Protein AF-A0A453JC22-F1 (afdb_monomer)

Nearest PDB structures (foldseek):
  7qp0-assembly2_B  TM=8.271E-01  e=1.148E-19  Nakaseomyces glabratus
  7qp1-assembly1_A  TM=8.577E-01  e=3.243E-18  Nakaseomyces glabratus
  7qp0-assembly1_A  TM=8.427E-01  e=1.564E-18  Nakaseomyces glabratus
  4f6o-assembly1_A  TM=8.116E-01  e=1.227E-18  Saccharomyces cerevisiae S288C
  7qp1-assembly2_B  TM=8.174E-01  e=3.262E-17  Nakaseomyces glabratus

Mean predicted aligned error: 13.66 Å

pLDDT: mean 78.81, std 17.6, range [26.23, 98.12]

Foldseek 3Di:
DDDDDDADAFDWDQQPPPRDTDTHHVPDQWDQDPVPRGIGGDDDDDDDDDPPPPQQPLQFDPDLEAEEQEFEQLVVPVVFGDDCRVVVSVVVLCCCVVPVPDDPRRYQAAYCPDPDPLRHQAPSNVLVVLLVQLPPHDASREYEYEYAGEKDWDQADPQQFPVRIWIFAAGSCCVPPNTQTLLSSLVRHFASAAANYEYEYEYEYEPCQCSNVAQKKWKQDPVVRDIDIDGGGGPVRDPSGYNRYKYKYWYWHPPVDTMTMIGINDDPPPPPD

Solvent-accessible surface area (backbone atoms only — not comparable to full-atom values): 15501 Å² total; per-residue (Å²): 136,85,81,78,83,71,83,72,76,61,48,77,42,63,32,88,86,78,61,49,79,37,79,30,60,73,88,44,60,55,41,67,32,94,87,75,67,49,74,35,73,50,84,82,94,81,82,94,83,70,87,76,68,77,76,69,76,79,83,49,53,91,54,58,37,31,34,38,34,34,16,42,33,42,81,92,39,85,93,63,56,54,86,56,22,60,56,53,41,52,53,5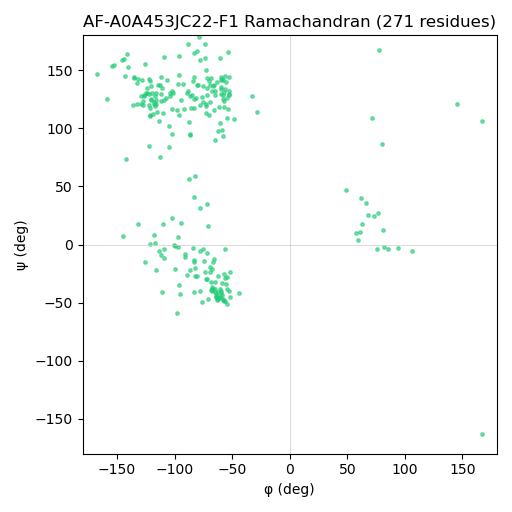0,50,49,47,37,40,76,73,68,67,30,52,74,53,18,49,47,66,24,26,70,85,48,86,50,78,64,30,27,36,30,57,68,41,47,55,51,48,38,42,57,65,51,58,86,65,47,67,70,22,42,37,36,41,36,41,24,37,55,36,46,75,43,78,48,86,83,63,62,46,95,88,43,50,41,26,25,44,48,33,78,43,21,92,82,72,44,59,49,44,16,68,60,44,19,61,44,57,40,36,71,28,37,51,57,22,37,38,43,34,39,34,46,21,54,73,39,76,53,38,52,49,42,40,27,37,36,38,47,40,81,92,73,77,46,80,45,80,45,82,59,62,33,91,78,67,66,84,65,56,48,57,58,25,46,46,36,39,41,19,52,41,75,84,91,51,90,34,50,35,40,23,26,60,67,76,75,78,74,78,72,130

Sequence (273 aa):
MNCGR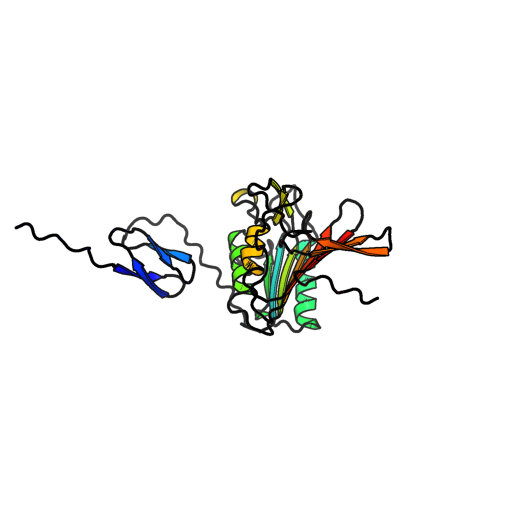GPAPATMVRCRQCSASVAAPAGARAVQCMQCCCVTRVGGAGRQLSVVRPIPNFGGGRGKKRAVLVGIKYTNTRACELRGPINDVKCMRYILTERFGFANDCVLILTDEERDPCRQPTKANIRMAMHWLVQGCSSGDSLVFQFSGAGAQVPDCDGDERDGMDEAICPVDSFQQGPILDDEINQAIVRPLVHGVKLHAIVDACHSATVLDLPYRCTFSKQYGCLRWMDERPLNGACKGTSGGQAVLISGSSNGKTQMTCSCLSPMPRLAP

Secondary structure (DSSP, 8-state):
---PPPPPPPEEEE-TTT--EEEEPTT-SEEE-TTT--EEE-S------S--PPP--------SEEEEEEE---TT-TTS--SSHHHHHHHHHHHHHHTT---GGGEEEEETT-SSTTTS--HHHHHHHHHHHHTT--TT-EEEEEEES-EEEEE-SSS-SSSSEEEEE--TTHHHH-PEEHHHHIIIIITT-BTT-EEEEEEESTTTTSTT--SEEEEEETTTTEEEEEE---TT------SB-EEEEEEEEESSSEEEEEEESS-------

Structure (mmCIF, N/CA/C/O backbone):
data_AF-A0A453JC22-F1
#
_entry.id   AF-A0A453JC22-F1
#
loop_
_atom_site.group_PDB
_atom_site.id
_atom_site.type_symbol
_atom_site.label_atom_id
_atom_site.label_alt_id
_atom_site.label_comp_id
_atom_site.label_asym_id
_atom_site.label_entity_id
_atom_site.label_seq_id
_atom_site.pdbx_PDB_ins_code
_atom_site.Cartn_x
_atom_site.Cartn_y
_atom_site.Cartn_z
_atom_site.occupancy
_atom_site.B_iso_or_equiv
_atom_site.auth_seq_id
_atom_site.auth_comp_id
_atom_site.auth_asym_id
_atom_site.auth_atom_id
_atom_site.pdbx_PDB_model_num
ATOM 1 N N . MET A 1 1 ? 20.711 -60.093 20.124 1.00 36.28 1 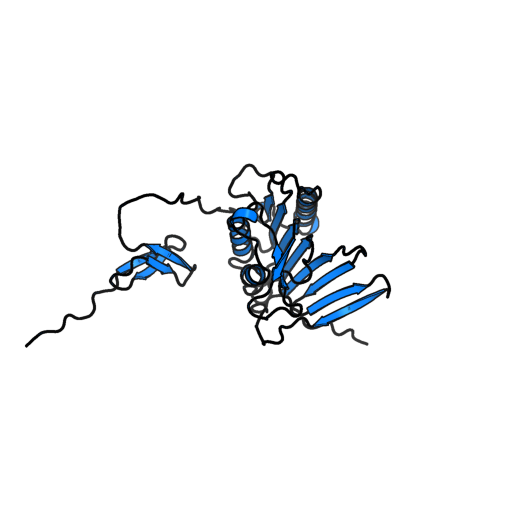MET A N 1
ATOM 2 C CA . MET A 1 1 ? 20.296 -59.465 18.851 1.00 36.28 1 MET A CA 1
ATOM 3 C C . MET A 1 1 ? 19.328 -58.341 19.181 1.00 36.28 1 MET A C 1
ATOM 5 O O . MET A 1 1 ? 18.177 -58.607 19.494 1.00 36.28 1 MET A O 1
ATOM 9 N N . ASN A 1 2 ? 19.827 -57.107 19.247 1.00 34.81 2 ASN A N 1
ATOM 10 C CA . ASN A 1 2 ? 19.023 -55.939 19.603 1.00 34.81 2 ASN A CA 1
ATOM 11 C C . ASN A 1 2 ? 18.384 -55.406 18.312 1.00 34.81 2 ASN A C 1
ATOM 13 O O . ASN A 1 2 ? 19.086 -54.865 17.461 1.00 34.81 2 ASN A O 1
ATOM 17 N N . CYS A 1 3 ? 17.083 -55.634 18.122 1.00 35.59 3 CYS A N 1
ATOM 18 C CA . CYS A 1 3 ? 16.355 -55.105 16.970 1.00 35.59 3 CYS A CA 1
ATOM 19 C C . CYS A 1 3 ? 16.171 -53.595 17.156 1.00 35.59 3 CYS A C 1
ATOM 21 O O . CYS A 1 3 ? 15.483 -53.154 18.079 1.00 35.59 3 CYS A O 1
ATOM 23 N N . GLY A 1 4 ? 16.821 -52.807 16.298 1.00 34.91 4 GLY A N 1
ATOM 24 C CA . GLY A 1 4 ? 16.690 -51.354 16.267 1.00 34.91 4 GLY A CA 1
ATOM 25 C C . GLY A 1 4 ? 15.237 -50.940 16.038 1.00 34.91 4 GLY A C 1
ATOM 26 O O . GLY A 1 4 ? 14.582 -51.415 15.111 1.00 34.91 4 GLY A O 1
ATOM 27 N N . ARG A 1 5 ? 14.725 -50.051 16.894 1.00 41.22 5 ARG A N 1
ATOM 28 C CA . ARG A 1 5 ? 13.441 -49.381 16.673 1.00 41.22 5 ARG A CA 1
ATOM 29 C C . ARG A 1 5 ? 13.589 -48.475 15.450 1.00 41.22 5 ARG A C 1
ATOM 31 O O . ARG A 1 5 ? 14.387 -47.543 15.479 1.00 41.22 5 ARG A O 1
ATOM 38 N N . GLY A 1 6 ? 12.841 -48.765 14.387 1.00 42.75 6 GLY A N 1
ATOM 39 C CA . GLY A 1 6 ? 12.712 -47.868 13.238 1.00 42.75 6 GLY A CA 1
ATOM 40 C C . GLY A 1 6 ? 12.121 -46.506 13.642 1.00 42.75 6 GLY A C 1
ATOM 41 O O . GLY A 1 6 ? 11.511 -46.396 14.712 1.00 42.75 6 GLY A O 1
ATOM 42 N N . PRO A 1 7 ? 12.308 -45.459 12.818 1.00 51.22 7 PRO A N 1
ATOM 43 C CA . PRO A 1 7 ? 11.809 -44.120 13.113 1.00 51.22 7 PRO A CA 1
ATOM 44 C C . PRO A 1 7 ? 10.282 -44.134 13.266 1.00 51.22 7 PRO A C 1
ATOM 46 O O . PRO A 1 7 ? 9.568 -44.746 12.472 1.00 51.22 7 PRO A O 1
ATOM 49 N N . ALA A 1 8 ? 9.786 -43.476 14.314 1.00 52.50 8 ALA A N 1
ATOM 50 C CA . ALA A 1 8 ? 8.358 -43.370 14.596 1.00 52.50 8 ALA A CA 1
ATOM 51 C C . ALA A 1 8 ? 7.609 -42.682 13.431 1.00 52.50 8 ALA A C 1
ATOM 53 O O . ALA A 1 8 ? 8.160 -41.763 12.818 1.00 52.50 8 ALA A O 1
ATOM 54 N N . PRO A 1 9 ? 6.364 -43.091 13.122 1.00 56.28 9 PRO A N 1
ATOM 55 C CA . PRO A 1 9 ? 5.604 -42.524 12.012 1.00 56.28 9 PRO A CA 1
ATOM 56 C C . PRO A 1 9 ? 5.321 -41.030 12.227 1.00 56.28 9 PRO A C 1
ATOM 58 O O . PRO A 1 9 ? 4.999 -40.597 13.334 1.00 56.28 9 PRO A O 1
ATOM 61 N N . ALA A 1 10 ? 5.433 -40.242 11.154 1.00 64.25 10 ALA A N 1
ATOM 62 C CA . ALA A 1 10 ? 5.084 -38.825 11.155 1.00 64.25 10 ALA A CA 1
ATOM 63 C C . ALA A 1 10 ? 3.566 -38.645 11.324 1.00 64.25 10 ALA A C 1
ATOM 65 O O . ALA A 1 10 ? 2.770 -39.285 10.634 1.00 64.25 10 ALA A O 1
ATOM 66 N N . THR A 1 11 ? 3.154 -37.756 12.226 1.00 77.94 11 THR A N 1
ATOM 67 C CA . THR A 1 11 ? 1.735 -37.473 12.474 1.00 77.94 11 THR A CA 1
ATOM 68 C C . THR A 1 11 ? 1.232 -36.472 11.441 1.00 77.94 11 THR A C 1
ATOM 70 O O . THR A 1 11 ? 1.781 -35.381 11.322 1.00 77.94 11 THR A O 1
ATOM 73 N N . MET A 1 12 ? 0.167 -36.791 10.707 1.00 80.12 12 MET A N 1
ATOM 74 C CA . MET A 1 12 ? -0.456 -35.829 9.790 1.00 80.12 12 MET A CA 1
ATOM 75 C C . MET A 1 12 ? -1.384 -34.882 10.560 1.00 80.12 12 MET A C 1
ATOM 77 O O . MET A 1 12 ? -2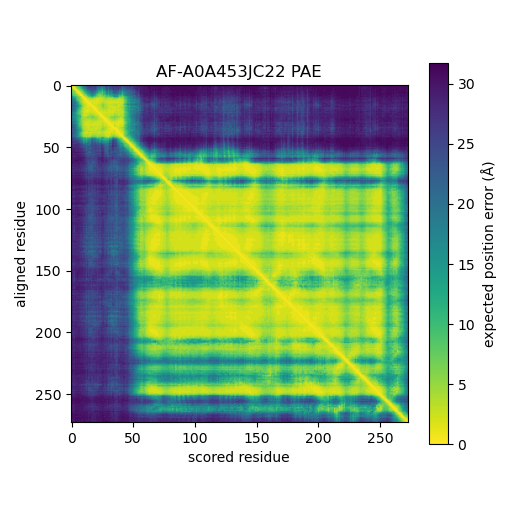.295 -35.327 11.257 1.00 80.12 12 MET A O 1
ATOM 81 N N . VAL A 1 13 ? -1.183 -33.572 10.412 1.00 82.75 13 VAL A N 1
ATOM 82 C CA . VAL A 1 13 ? -2.042 -32.527 10.992 1.00 82.75 13 VAL A CA 1
ATOM 83 C C . VAL A 1 13 ? -2.595 -31.617 9.901 1.00 82.75 13 VAL A C 1
ATOM 85 O O . VAL A 1 13 ? -1.909 -31.296 8.935 1.00 82.75 13 VAL A O 1
ATOM 88 N N . ARG A 1 14 ? -3.851 -31.179 10.032 1.00 84.19 14 ARG A N 1
ATOM 89 C CA . ARG A 1 14 ? -4.438 -30.211 9.094 1.00 84.19 14 ARG A CA 1
ATOM 90 C C . ARG A 1 14 ? -4.081 -28.790 9.498 1.00 84.19 14 ARG A C 1
ATOM 92 O O . ARG A 1 14 ? -4.308 -28.389 10.640 1.00 84.19 14 ARG A O 1
ATOM 99 N N . CYS A 1 15 ? -3.563 -28.022 8.546 1.00 75.19 15 CYS A N 1
ATOM 100 C CA . CYS A 1 15 ? -3.334 -26.598 8.720 1.00 75.19 15 CYS A CA 1
ATOM 101 C C . CYS A 1 15 ? -4.658 -25.889 9.024 1.00 75.19 15 CYS A C 1
ATOM 103 O O . CYS A 1 15 ? -5.628 -26.034 8.283 1.00 75.19 15 CYS A O 1
ATOM 105 N N . ARG A 1 16 ? -4.689 -25.073 10.079 1.00 76.62 16 ARG A N 1
ATOM 106 C CA . ARG A 1 16 ? -5.910 -24.353 10.480 1.00 76.62 16 ARG A CA 1
ATOM 107 C C . ARG A 1 16 ? -6.354 -23.279 9.486 1.00 76.62 16 ARG A C 1
ATOM 109 O O . ARG A 1 16 ? -7.520 -22.915 9.501 1.00 76.62 16 ARG A O 1
ATOM 116 N N . GLN A 1 17 ? -5.443 -22.795 8.641 1.00 72.88 17 GLN A N 1
ATOM 117 C CA . GLN A 1 17 ? -5.716 -21.692 7.721 1.00 72.88 17 GLN A CA 1
ATOM 118 C C . GLN A 1 17 ? -6.115 -22.154 6.317 1.00 72.88 17 GLN A C 1
ATOM 120 O O . GLN A 1 17 ? -7.036 -21.603 5.727 1.00 72.88 17 GLN A O 1
ATOM 125 N N . CYS A 1 18 ? -5.432 -23.159 5.765 1.00 76.62 18 CYS A N 1
ATOM 126 C CA . CYS A 1 18 ? -5.665 -23.622 4.391 1.00 76.62 18 CYS A CA 1
ATOM 127 C C . CYS A 1 18 ? -6.155 -25.073 4.303 1.00 76.62 18 CYS A C 1
ATOM 129 O O . CYS A 1 18 ? -6.332 -25.591 3.207 1.00 76.62 18 CYS A O 1
ATOM 131 N N . SER A 1 19 ? -6.351 -25.752 5.439 1.00 80.44 19 SER A N 1
ATOM 132 C CA . SER A 1 19 ? -6.736 -27.172 5.528 1.00 80.44 19 SER A CA 1
ATOM 133 C C . SER A 1 19 ? -5.767 -28.169 4.874 1.00 80.44 19 SER A C 1
ATOM 135 O O . SER A 1 19 ? -6.035 -29.372 4.899 1.00 80.44 19 SER A O 1
ATOM 137 N N . ALA A 1 20 ? -4.625 -27.707 4.349 1.00 77.44 20 ALA A N 1
ATOM 138 C CA . ALA A 1 20 ? -3.578 -28.561 3.802 1.00 77.44 20 ALA A CA 1
ATOM 139 C C . ALA A 1 20 ? -3.081 -29.553 4.859 1.00 77.44 20 ALA A C 1
ATOM 141 O O . ALA A 1 20 ? -2.955 -29.219 6.042 1.00 77.44 20 ALA A O 1
ATOM 142 N N . SER A 1 21 ? -2.805 -30.781 4.429 1.00 84.25 21 SER A N 1
ATOM 143 C CA . SER A 1 21 ? -2.323 -31.838 5.316 1.00 84.25 21 SER A CA 1
ATOM 144 C C . SER A 1 21 ? -0.802 -31.722 5.440 1.00 84.25 21 SER A C 1
ATOM 146 O O . SER A 1 21 ? -0.091 -31.823 4.446 1.00 84.25 21 SER A O 1
ATOM 148 N N . VAL A 1 22 ? -0.309 -31.461 6.650 1.00 84.69 22 VAL A N 1
ATOM 149 C CA . VAL A 1 22 ? 1.104 -31.199 6.956 1.00 84.69 22 VAL A CA 1
ATOM 150 C C . VAL A 1 22 ? 1.653 -32.355 7.784 1.00 84.69 22 VAL A C 1
ATOM 152 O O . VAL A 1 22 ? 1.061 -32.732 8.797 1.00 84.69 22 VAL A O 1
ATOM 155 N N . ALA A 1 23 ? 2.788 -32.912 7.366 1.00 84.19 23 ALA A N 1
ATOM 156 C CA . ALA A 1 23 ? 3.488 -33.935 8.131 1.00 84.19 23 ALA A CA 1
ATOM 157 C C . ALA A 1 23 ? 4.214 -33.294 9.322 1.00 84.19 23 ALA A C 1
ATOM 159 O O . ALA A 1 23 ? 5.039 -32.396 9.147 1.00 84.19 23 ALA A O 1
ATOM 160 N N . ALA A 1 24 ? 3.910 -33.755 10.532 1.00 81.50 24 ALA A N 1
ATOM 161 C CA . ALA A 1 24 ? 4.620 -33.372 11.737 1.00 81.50 24 ALA A CA 1
ATOM 162 C C . ALA A 1 24 ? 5.728 -34.376 12.070 1.00 81.50 24 ALA A C 1
ATOM 164 O O . ALA A 1 24 ? 5.431 -35.565 12.231 1.00 81.50 24 ALA A O 1
ATOM 165 N N . PRO A 1 25 ? 6.987 -33.918 12.221 1.00 77.75 25 PRO A N 1
ATOM 166 C CA . PRO A 1 25 ? 8.052 -34.747 12.765 1.00 77.75 25 PRO A CA 1
ATOM 167 C C . PRO A 1 25 ? 7.660 -35.290 14.142 1.00 77.75 25 PRO A C 1
ATOM 169 O O . PRO A 1 25 ? 6.997 -34.604 14.926 1.00 77.75 25 PRO A O 1
ATOM 172 N N . ALA A 1 26 ? 8.087 -36.512 14.456 1.00 74.69 26 ALA A N 1
ATOM 173 C CA . ALA A 1 26 ? 7.830 -37.113 15.758 1.00 74.69 26 ALA A CA 1
ATOM 174 C C . ALA A 1 26 ? 8.380 -36.212 16.884 1.00 74.69 26 ALA A C 1
ATOM 176 O O . ALA A 1 26 ? 9.555 -35.854 16.889 1.00 74.69 26 ALA A O 1
ATOM 177 N N . GLY A 1 27 ? 7.516 -35.815 17.823 1.00 69.81 27 GLY A N 1
ATOM 178 C CA . GLY A 1 27 ? 7.872 -34.932 18.943 1.00 69.81 27 GLY A CA 1
ATOM 179 C C . GLY A 1 27 ? 7.806 -33.426 18.653 1.00 69.81 27 GLY A C 1
ATOM 180 O O . GLY A 1 27 ? 7.976 -32.629 19.579 1.00 69.81 27 GLY A O 1
ATOM 181 N N . ALA A 1 28 ? 7.514 -33.005 17.417 1.00 72.00 28 ALA A N 1
ATOM 182 C CA . ALA A 1 28 ? 7.298 -31.594 17.109 1.00 72.00 28 ALA A CA 1
ATOM 183 C C . ALA A 1 28 ? 6.044 -31.077 17.832 1.00 72.00 28 ALA A C 1
ATOM 185 O O . ALA A 1 28 ? 4.974 -31.661 17.714 1.00 72.00 28 ALA A O 1
ATOM 186 N N . ARG A 1 29 ? 6.159 -29.960 18.565 1.00 79.94 29 ARG A N 1
ATOM 187 C CA . ARG A 1 29 ? 5.019 -29.305 19.247 1.00 79.94 29 ARG A CA 1
ATOM 188 C C . ARG A 1 29 ? 4.210 -28.404 18.316 1.00 79.94 29 ARG A C 1
ATOM 190 O O . ARG A 1 29 ? 3.055 -28.081 18.604 1.00 79.94 29 ARG A O 1
ATOM 197 N N . ALA A 1 30 ? 4.814 -27.984 17.211 1.00 82.00 30 ALA A N 1
ATOM 198 C CA . ALA A 1 30 ? 4.176 -27.204 16.172 1.00 82.00 30 ALA A CA 1
ATOM 199 C C . ALA A 1 30 ? 4.871 -27.421 14.825 1.00 82.00 30 ALA A C 1
ATOM 201 O O . ALA A 1 30 ? 6.059 -27.730 14.786 1.00 82.00 30 ALA A O 1
ATOM 202 N N . VAL A 1 31 ? 4.126 -27.239 13.737 1.00 84.00 31 VAL A N 1
ATOM 203 C CA . VAL A 1 31 ? 4.629 -27.324 12.364 1.00 84.00 31 VAL A CA 1
ATOM 204 C C . VAL A 1 31 ? 4.160 -26.155 11.524 1.00 84.00 31 VAL A C 1
ATOM 206 O O . VAL A 1 31 ? 3.007 -25.739 11.618 1.00 84.00 31 VAL A O 1
ATOM 209 N N . GLN A 1 32 ? 5.051 -25.629 10.692 1.00 81.81 32 GLN A N 1
ATOM 210 C CA . GLN A 1 32 ? 4.745 -24.558 9.754 1.00 81.81 32 GLN A CA 1
ATOM 211 C C . GLN A 1 32 ? 4.204 -25.147 8.451 1.00 81.81 32 GLN A C 1
ATOM 213 O O . GLN A 1 32 ? 4.804 -26.033 7.849 1.00 81.81 32 GLN A O 1
ATOM 218 N N . CYS A 1 33 ? 3.047 -24.662 8.011 1.00 79.12 33 CYS A N 1
ATOM 219 C CA . CYS A 1 33 ? 2.488 -25.046 6.725 1.00 79.12 33 CYS A CA 1
ATOM 220 C C . CYS A 1 33 ? 3.291 -24.399 5.591 1.00 79.12 33 CYS A C 1
ATOM 222 O O . CYS A 1 33 ? 3.311 -23.179 5.483 1.00 79.12 33 CYS A O 1
ATOM 224 N N . MET A 1 34 ? 3.865 -25.196 4.691 1.00 76.44 34 MET A N 1
ATOM 225 C CA . MET A 1 34 ? 4.613 -24.690 3.527 1.00 76.44 34 MET A CA 1
ATOM 226 C C . MET A 1 34 ? 3.745 -23.924 2.512 1.00 76.44 34 MET A C 1
ATOM 228 O O . MET A 1 34 ? 4.269 -23.269 1.623 1.00 76.44 34 MET A O 1
ATOM 232 N N . GLN A 1 35 ? 2.418 -24.003 2.637 1.00 70.62 35 GLN A N 1
ATOM 233 C CA . GLN A 1 35 ? 1.468 -23.446 1.671 1.00 70.62 35 GLN A CA 1
ATOM 234 C C . GLN A 1 35 ? 0.891 -22.086 2.091 1.00 70.62 35 GLN A C 1
ATOM 236 O O . GLN A 1 35 ? 0.402 -21.338 1.254 1.00 70.62 35 GLN A O 1
ATOM 241 N N . CYS A 1 36 ? 0.927 -21.760 3.385 1.00 68.88 36 CYS A N 1
ATOM 242 C CA . CYS A 1 36 ? 0.423 -20.484 3.917 1.00 68.88 36 CYS A CA 1
ATOM 243 C C . CYS A 1 36 ? 1.242 -19.941 5.098 1.00 68.88 36 CYS A C 1
ATOM 245 O O . CYS A 1 36 ? 0.808 -19.016 5.777 1.00 68.88 36 CYS A O 1
ATOM 247 N N . CYS A 1 37 ? 2.378 -20.570 5.405 1.00 71.94 37 CYS A N 1
ATOM 248 C CA . CYS A 1 37 ? 3.277 -20.257 6.518 1.00 71.94 37 CYS A CA 1
ATOM 249 C C . CYS A 1 37 ? 2.644 -20.295 7.924 1.00 71.94 37 CYS A C 1
ATOM 251 O O . CYS A 1 37 ? 3.289 -19.930 8.902 1.00 71.94 37 CYS A O 1
ATOM 253 N N . CYS A 1 38 ? 1.408 -20.788 8.069 1.00 69.62 38 CYS A N 1
ATOM 254 C CA . CYS A 1 38 ? 0.723 -20.880 9.357 1.00 69.62 38 CYS A CA 1
ATOM 255 C C . CYS A 1 38 ? 1.319 -21.985 10.246 1.00 69.62 38 CYS A C 1
ATOM 257 O O . CYS A 1 38 ? 1.421 -23.143 9.830 1.00 69.62 38 CYS A O 1
ATOM 259 N N . VAL A 1 39 ? 1.653 -21.640 11.493 1.00 80.00 39 VAL A N 1
ATOM 260 C CA . VAL A 1 39 ? 2.154 -22.575 12.510 1.00 80.00 39 VAL A CA 1
ATOM 261 C C . VAL A 1 39 ? 0.986 -23.291 13.197 1.00 80.00 39 VAL A C 1
ATOM 263 O O . VAL A 1 39 ? 0.154 -22.681 13.865 1.00 80.00 39 VAL A O 1
ATOM 266 N N . THR A 1 40 ? 0.928 -24.613 13.054 1.00 76.94 40 THR A N 1
ATOM 267 C CA . THR A 1 40 ? -0.122 -25.482 13.600 1.00 76.94 40 THR A CA 1
ATOM 268 C C . THR A 1 40 ? 0.439 -26.328 14.741 1.00 76.94 40 THR A C 1
ATOM 270 O O . THR A 1 40 ? 1.420 -27.039 14.551 1.00 76.94 40 THR A O 1
ATOM 273 N N . ARG A 1 41 ? -0.170 -26.271 15.934 1.00 81.56 41 ARG A N 1
ATOM 274 C CA . ARG A 1 41 ? 0.261 -27.066 17.101 1.00 81.56 41 ARG A CA 1
ATOM 275 C C . ARG A 1 41 ? -0.147 -28.535 16.967 1.00 81.56 41 ARG A C 1
ATOM 277 O O . ARG A 1 41 ? -1.287 -28.830 16.612 1.00 81.56 41 ARG A O 1
ATOM 284 N N . VAL A 1 42 ? 0.770 -29.434 17.305 1.00 77.19 42 VAL A N 1
ATOM 285 C CA . VAL A 1 42 ? 0.609 -30.891 17.217 1.00 77.19 42 VAL A CA 1
ATOM 286 C C . VAL A 1 42 ? 0.340 -31.416 18.634 1.00 77.19 42 VAL A C 1
ATOM 288 O O . VAL A 1 42 ? 1.267 -31.602 19.408 1.00 77.19 42 VAL A O 1
ATOM 291 N N . GLY A 1 43 ? -0.939 -31.585 18.992 1.00 60.94 43 GLY A N 1
ATOM 292 C CA . GLY A 1 43 ? -1.390 -32.290 20.207 1.00 60.94 43 GLY A CA 1
ATOM 293 C C . GLY A 1 43 ? -1.155 -31.592 21.561 1.00 60.94 43 GLY A C 1
ATOM 294 O O . GLY A 1 43 ? -0.046 -31.559 22.080 1.00 60.94 43 GLY A O 1
ATOM 295 N N . GLY A 1 44 ? -2.233 -31.109 22.190 1.00 45.38 44 GLY A N 1
ATOM 296 C CA . GLY A 1 44 ? -2.238 -30.672 23.592 1.00 45.38 44 GLY A CA 1
ATOM 297 C C . GLY A 1 44 ? -3.493 -29.879 23.958 1.00 45.38 44 GLY A C 1
ATOM 298 O O . GLY A 1 44 ? -3.635 -28.723 23.561 1.00 45.38 44 GLY A O 1
ATOM 299 N N . ALA A 1 45 ? -4.403 -30.496 24.716 1.00 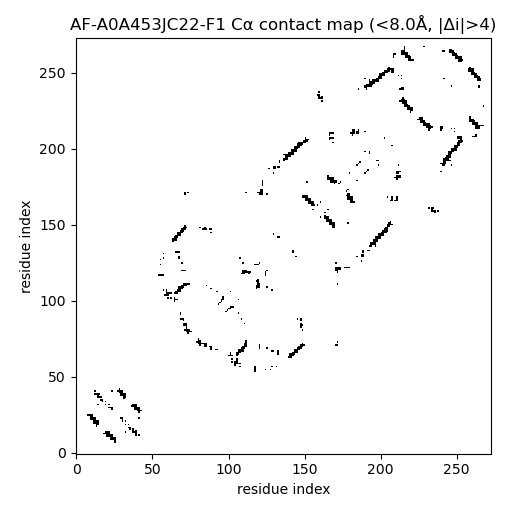49.66 45 ALA A N 1
ATOM 300 C CA . ALA A 1 45 ? -5.462 -29.793 25.431 1.00 49.66 45 ALA A CA 1
ATOM 301 C C . ALA A 1 45 ? -4.854 -29.160 26.695 1.00 49.66 45 ALA A C 1
ATOM 303 O O . ALA A 1 45 ? -4.317 -29.878 27.534 1.00 49.66 45 ALA A O 1
ATOM 304 N N . GLY A 1 46 ? -4.920 -27.831 26.834 1.00 37.69 46 GLY A N 1
ATOM 305 C CA . GLY A 1 46 ? -4.600 -27.154 28.096 1.00 37.69 46 GLY A CA 1
ATOM 306 C C . GLY A 1 46 ? -3.923 -25.785 27.973 1.00 37.69 46 GLY A C 1
ATOM 307 O O . GLY A 1 46 ? -2.807 -25.677 27.478 1.00 37.69 46 GLY A O 1
ATOM 308 N N . ARG A 1 47 ? -4.599 -24.780 28.547 1.00 35.00 47 ARG A N 1
ATOM 309 C CA . ARG A 1 47 ? -4.223 -23.373 28.804 1.00 35.00 47 ARG A CA 1
ATOM 310 C C . ARG A 1 47 ? -4.337 -22.398 27.628 1.00 35.00 47 ARG A C 1
ATOM 312 O O . ARG A 1 47 ? -3.394 -22.066 26.917 1.00 35.00 47 ARG A O 1
ATOM 319 N N . GLN A 1 48 ? -5.558 -21.883 27.523 1.00 48.38 48 GLN A N 1
ATOM 320 C CA . GLN A 1 48 ? -5.945 -20.661 26.836 1.00 48.38 48 GLN A CA 1
ATOM 321 C C . GLN A 1 48 ? -5.256 -19.447 27.474 1.00 48.38 48 GLN A C 1
ATOM 323 O O . GLN A 1 48 ? -5.718 -18.923 28.478 1.00 48.38 48 GLN A O 1
ATOM 328 N N . LEU A 1 49 ? -4.155 -19.010 26.868 1.00 43.00 49 LEU A N 1
ATOM 329 C CA . LEU A 1 49 ? -3.640 -17.643 26.948 1.00 43.00 49 LEU A CA 1
ATOM 330 C C . LEU A 1 49 ? -3.075 -17.274 25.573 1.00 43.00 49 LEU A C 1
ATOM 332 O O . LEU A 1 49 ? -1.874 -17.243 25.334 1.00 43.00 49 LEU A O 1
ATOM 336 N N . SER A 1 50 ? -3.986 -17.044 24.643 1.00 38.41 50 SER A N 1
ATOM 337 C CA . SER A 1 50 ? -3.842 -16.009 23.630 1.00 38.41 50 SER A CA 1
ATOM 338 C C . SER A 1 50 ? -5.249 -15.712 23.142 1.00 38.41 50 SER A C 1
ATOM 340 O O . SER A 1 50 ? -6.001 -16.615 22.774 1.00 38.41 50 SER A O 1
ATOM 342 N N . VAL A 1 51 ? -5.641 -14.444 23.209 1.00 37.44 51 VAL A N 1
ATOM 343 C CA . VAL A 1 51 ? -6.806 -13.955 22.481 1.00 37.44 51 VAL A CA 1
ATOM 344 C C . VAL A 1 51 ? -6.503 -14.253 21.016 1.00 37.44 51 VAL A C 1
ATOM 346 O O . VAL A 1 51 ? -5.710 -13.549 20.395 1.00 37.44 51 VAL A O 1
ATOM 349 N N . VAL A 1 52 ? -7.045 -15.351 20.479 1.00 39.25 52 VAL A N 1
ATOM 350 C CA . VAL A 1 52 ? -7.085 -15.575 19.035 1.00 39.25 52 VAL A CA 1
ATOM 351 C C . VAL A 1 52 ? -7.999 -14.475 18.528 1.00 39.25 52 VAL A C 1
ATOM 353 O O . VAL A 1 52 ? -9.220 -14.611 18.552 1.00 39.25 52 VAL A O 1
ATOM 356 N N . ARG A 1 53 ? -7.406 -13.326 18.189 1.00 44.97 53 ARG A N 1
ATOM 357 C CA . ARG A 1 53 ? -8.121 -12.268 17.490 1.00 44.97 53 ARG A CA 1
ATOM 358 C C . ARG A 1 53 ? -8.706 -12.931 16.239 1.00 44.97 53 ARG A C 1
ATOM 360 O O . ARG A 1 53 ? -7.954 -13.632 15.552 1.00 44.97 53 ARG A O 1
ATOM 367 N N . PRO A 1 54 ? -10.022 -12.820 15.991 1.00 42.94 54 PRO A N 1
ATOM 368 C CA . PRO A 1 54 ? -10.610 -13.379 14.785 1.00 42.94 54 PRO A CA 1
ATOM 369 C C . PRO A 1 54 ? -9.817 -12.840 13.599 1.00 42.94 54 PRO A C 1
ATOM 371 O O . PRO A 1 54 ? -9.566 -11.642 13.535 1.00 42.94 54 PRO A O 1
ATOM 374 N N . ILE A 1 55 ? -9.356 -13.735 12.726 1.00 49.44 55 ILE A N 1
ATOM 375 C CA . ILE A 1 55 ? -8.654 -13.366 11.496 1.00 49.44 55 ILE A CA 1
ATOM 376 C C . ILE A 1 55 ? -9.616 -12.460 10.720 1.00 49.44 55 ILE A C 1
ATOM 378 O O . ILE A 1 55 ? -10.708 -12.939 10.400 1.00 49.44 55 ILE A O 1
ATOM 382 N N . PRO A 1 56 ? -9.265 -11.187 10.443 1.00 53.88 56 PRO A N 1
ATOM 383 C CA . PRO A 1 56 ? -10.069 -10.326 9.591 1.00 53.88 56 PRO A CA 1
ATOM 384 C C . PRO A 1 56 ? -10.436 -11.050 8.294 1.00 53.88 56 PRO A C 1
ATOM 386 O O . PRO A 1 56 ? -9.590 -11.293 7.433 1.00 53.88 56 PRO A O 1
ATOM 389 N N . ASN A 1 57 ? -11.702 -11.440 8.160 1.00 62.06 57 ASN A N 1
ATOM 390 C CA . ASN A 1 57 ? -12.234 -11.887 6.887 1.00 62.06 57 ASN A CA 1
ATOM 391 C C . ASN A 1 57 ? -12.697 -10.634 6.154 1.00 62.06 57 ASN A C 1
ATOM 393 O O . ASN A 1 57 ? -13.810 -10.159 6.372 1.00 62.06 57 ASN A O 1
ATOM 397 N N . PHE A 1 58 ? -11.830 -10.082 5.308 1.00 62.44 58 PHE A N 1
ATOM 398 C CA . PHE A 1 58 ? -12.093 -8.871 4.529 1.00 62.44 58 PHE A CA 1
ATOM 399 C C . PHE A 1 58 ? -13.096 -9.088 3.386 1.00 62.44 58 PHE A C 1
ATOM 401 O O . PHE A 1 58 ? -12.925 -8.501 2.325 1.00 62.44 58 PHE A O 1
ATOM 408 N N . GLY A 1 59 ? -14.104 -9.949 3.591 1.00 56.59 59 GLY A N 1
ATOM 409 C CA . GLY A 1 59 ? -15.122 -10.350 2.621 1.00 56.59 59 GLY A CA 1
ATOM 410 C C . GLY A 1 59 ? -15.396 -9.267 1.581 1.00 56.59 59 GLY A C 1
ATOM 411 O O . GLY A 1 59 ? -15.854 -8.176 1.916 1.00 56.59 59 GLY A O 1
ATOM 412 N N . GLY A 1 60 ? -15.047 -9.582 0.336 1.00 56.31 60 GLY A N 1
ATOM 413 C CA . GLY A 1 60 ? -15.012 -8.646 -0.774 1.00 56.31 60 GLY A CA 1
ATOM 414 C C . GLY A 1 60 ? -14.870 -9.392 -2.096 1.00 56.31 60 GLY A C 1
ATOM 415 O O . GLY A 1 60 ? -14.279 -10.478 -2.143 1.00 56.31 60 GLY A O 1
ATOM 416 N N . GLY A 1 61 ? -15.470 -8.849 -3.152 1.00 57.78 61 GLY A N 1
ATOM 417 C CA . GLY A 1 61 ? -15.483 -9.442 -4.482 1.00 57.78 61 GLY A CA 1
ATOM 418 C C . GLY A 1 61 ? -14.073 -9.727 -4.992 1.00 57.78 61 GLY A C 1
ATOM 419 O O . GLY A 1 61 ? -13.141 -8.941 -4.825 1.00 57.78 61 GLY A O 1
ATOM 420 N N . ARG A 1 62 ? -13.895 -10.876 -5.646 1.00 67.00 62 ARG A N 1
ATOM 421 C CA . ARG A 1 62 ? -12.640 -11.231 -6.328 1.00 67.00 62 ARG A CA 1
ATOM 422 C C . ARG A 1 62 ? -12.654 -10.691 -7.758 1.00 67.00 62 ARG A C 1
ATOM 424 O O . ARG A 1 62 ? -12.554 -11.446 -8.721 1.00 67.00 62 ARG A O 1
ATOM 431 N N . GLY A 1 63 ? -12.849 -9.381 -7.891 1.00 75.44 63 GLY A N 1
ATOM 432 C CA . GLY A 1 63 ? -12.789 -8.694 -9.177 1.00 75.44 63 GLY A CA 1
ATOM 433 C C . GLY A 1 63 ? -11.352 -8.566 -9.684 1.00 75.44 63 GLY A C 1
ATOM 434 O O . GLY A 1 63 ? -10.402 -8.616 -8.903 1.00 75.44 63 GLY A O 1
ATOM 435 N N . LYS A 1 64 ? -11.184 -8.331 -10.992 1.00 89.62 64 LYS A N 1
ATOM 436 C CA . LYS A 1 64 ? -9.871 -8.011 -11.592 1.00 89.62 64 LYS A CA 1
ATOM 437 C C . LYS A 1 64 ? -9.312 -6.659 -11.128 1.00 89.62 64 LYS A C 1
ATOM 439 O O . LYS A 1 64 ? -8.141 -6.369 -11.329 1.00 89.62 64 LYS A O 1
ATOM 444 N N . LYS A 1 65 ? -10.143 -5.809 -10.523 1.00 95.06 65 LYS A N 1
ATOM 445 C CA . LYS A 1 65 ? -9.762 -4.503 -9.978 1.00 95.06 65 LYS A CA 1
ATOM 446 C C . LYS A 1 65 ? -9.947 -4.523 -8.469 1.00 95.06 65 LYS A C 1
ATOM 448 O O . LYS A 1 65 ? -11.082 -4.659 -8.024 1.00 95.06 65 LYS A O 1
ATOM 453 N N . ARG A 1 66 ? -8.860 -4.416 -7.700 1.00 95.56 66 ARG A N 1
ATOM 454 C CA . ARG A 1 66 ? -8.886 -4.453 -6.225 1.00 95.56 66 ARG A CA 1
ATOM 455 C C . ARG A 1 66 ? -8.079 -3.311 -5.635 1.00 95.56 66 ARG A C 1
ATOM 457 O O . ARG A 1 66 ? -7.027 -2.967 -6.171 1.00 95.56 66 ARG A O 1
ATOM 464 N N . ALA A 1 67 ? -8.557 -2.740 -4.538 1.00 97.44 67 ALA A N 1
ATOM 465 C CA . ALA A 1 67 ? -7.875 -1.642 -3.872 1.00 97.44 67 ALA A CA 1
ATOM 466 C C . ALA A 1 67 ? -7.827 -1.831 -2.356 1.00 97.44 67 ALA A C 1
ATOM 468 O O . ALA A 1 67 ? -8.793 -2.299 -1.758 1.00 97.44 67 ALA A O 1
ATOM 469 N N . VAL A 1 68 ? -6.717 -1.427 -1.747 1.00 97.88 68 VAL A N 1
ATOM 470 C CA . VAL A 1 68 ? -6.574 -1.245 -0.300 1.00 97.88 68 VAL A CA 1
ATOM 471 C C . VAL A 1 68 ? -6.269 0.223 -0.050 1.00 97.88 68 VAL A C 1
ATOM 473 O O . VAL A 1 68 ? -5.277 0.737 -0.563 1.00 97.88 68 VAL A O 1
ATOM 476 N N . LEU A 1 69 ? -7.125 0.889 0.718 1.00 98.12 69 LEU A N 1
ATOM 477 C CA . LEU A 1 69 ? -7.010 2.300 1.073 1.00 98.12 69 LEU A CA 1
ATOM 478 C C . LEU A 1 69 ? -6.817 2.414 2.584 1.00 98.12 69 LEU A C 1
ATOM 480 O O . LEU A 1 69 ? -7.658 1.950 3.356 1.00 98.12 69 LEU A O 1
ATOM 484 N N . VAL A 1 70 ? -5.714 3.019 3.004 1.00 98.06 70 VAL A N 1
ATOM 485 C CA . VAL A 1 70 ? -5.341 3.187 4.407 1.00 98.06 70 VAL A CA 1
ATOM 486 C C . VAL A 1 70 ? -5.203 4.674 4.700 1.00 98.06 70 VAL A C 1
ATOM 488 O O . VAL A 1 70 ? -4.449 5.376 4.029 1.00 98.06 70 VAL A O 1
ATOM 491 N N . GLY A 1 71 ? -5.931 5.156 5.704 1.00 96.44 71 GLY A N 1
ATOM 492 C CA . GLY A 1 71 ? -5.859 6.544 6.159 1.00 96.44 71 GLY A CA 1
ATOM 493 C C . GLY A 1 71 ? -5.818 6.590 7.674 1.00 96.44 71 GLY A C 1
ATOM 494 O O . GLY A 1 71 ? -6.743 6.100 8.319 1.00 96.44 71 GLY A O 1
ATOM 495 N N . ILE A 1 72 ? -4.753 7.154 8.240 1.00 94.62 72 ILE A N 1
ATOM 496 C CA . ILE A 1 72 ? -4.536 7.147 9.691 1.00 94.62 72 ILE A CA 1
ATOM 497 C C . ILE A 1 72 ? -4.403 8.574 10.202 1.00 94.62 72 ILE A C 1
ATOM 499 O O . ILE A 1 72 ? -3.507 9.313 9.798 1.00 94.62 72 ILE A O 1
ATOM 503 N N . LYS A 1 73 ? -5.301 8.957 11.107 1.00 91.50 73 LYS A N 1
ATOM 504 C CA . LYS A 1 73 ? -5.324 10.277 11.729 1.00 91.50 73 LYS A CA 1
ATOM 505 C C . LYS A 1 73 ? -4.471 10.350 13.002 1.00 91.50 73 LYS A C 1
ATOM 507 O O . LYS A 1 73 ? -3.998 11.429 13.340 1.00 91.50 73 LYS A O 1
ATOM 512 N N . TYR A 1 74 ? -4.262 9.222 13.683 1.00 87.19 74 TYR A N 1
ATOM 513 C CA . TYR A 1 74 ? -3.584 9.099 14.982 1.00 87.19 74 TYR A CA 1
ATOM 514 C C . TYR A 1 74 ? -4.306 9.855 16.109 1.00 87.19 74 TYR A C 1
ATOM 516 O O . TYR A 1 74 ? -3.666 10.446 16.978 1.00 87.19 74 TYR A O 1
ATOM 524 N N . THR A 1 75 ? -5.646 9.819 16.131 1.00 77.94 75 THR A N 1
ATOM 525 C CA . THR A 1 75 ? -6.479 10.567 17.106 1.00 77.94 75 THR A CA 1
ATOM 526 C C . THR A 1 75 ? -6.137 10.301 18.573 1.00 77.94 75 THR A C 1
ATOM 528 O O . THR A 1 75 ? -6.320 11.172 19.424 1.00 77.94 75 THR A O 1
ATOM 531 N N . ASN A 1 76 ? -5.607 9.118 18.882 1.00 69.44 76 ASN A N 1
ATOM 532 C CA . ASN A 1 76 ? -5.225 8.729 20.240 1.00 69.44 76 ASN A CA 1
ATOM 533 C C . ASN A 1 76 ? -3.822 9.214 20.655 1.00 69.44 76 ASN A C 1
ATOM 535 O O . ASN A 1 76 ? -3.436 9.042 21.811 1.00 69.44 76 ASN A O 1
ATOM 539 N N . THR A 1 77 ? -3.080 9.867 19.755 1.00 67.69 77 THR A N 1
ATOM 540 C CA . THR A 1 77 ? -1.713 10.354 19.981 1.00 67.69 77 THR A CA 1
ATOM 541 C C . THR A 1 77 ? -1.667 11.863 19.740 1.00 67.69 77 THR A C 1
ATOM 543 O O . THR A 1 77 ? -1.326 12.324 18.655 1.00 67.69 77 THR A O 1
ATOM 546 N N . ARG A 1 78 ? -2.004 12.660 20.769 1.00 57.97 78 ARG A N 1
ATOM 547 C CA . ARG A 1 78 ? -2.194 14.131 20.675 1.00 57.97 78 ARG A CA 1
ATOM 548 C C . ARG A 1 78 ? -1.042 14.917 20.025 1.00 57.97 78 ARG A C 1
ATOM 550 O O . ARG A 1 78 ? -1.277 16.014 19.539 1.00 57.97 78 ARG A O 1
ATOM 557 N N . ALA A 1 79 ? 0.184 14.394 20.033 1.00 62.28 79 ALA A N 1
ATOM 558 C CA . ALA A 1 79 ? 1.347 15.051 19.432 1.00 62.28 79 ALA A CA 1
ATOM 559 C C . ALA A 1 79 ? 1.481 14.829 17.910 1.00 62.28 79 ALA A C 1
ATOM 561 O O . ALA A 1 79 ? 2.277 15.511 17.271 1.00 62.28 79 ALA A O 1
ATOM 562 N N . CYS A 1 80 ? 0.731 13.885 17.332 1.00 67.12 80 CYS A N 1
ATOM 563 C CA . CYS A 1 80 ? 0.922 13.402 15.960 1.00 67.12 80 CYS A CA 1
ATOM 564 C C . CYS A 1 80 ? -0.385 13.360 15.148 1.00 67.12 80 CYS A C 1
ATOM 566 O O . CYS A 1 80 ? -0.454 12.666 14.137 1.00 67.12 80 CYS A O 1
ATOM 568 N N . GLU A 1 81 ? -1.432 14.066 15.591 1.00 80.81 81 GLU A N 1
ATOM 569 C CA . GLU A 1 81 ? -2.734 14.044 14.920 1.00 80.81 81 GLU A CA 1
ATOM 570 C C . GLU A 1 81 ? -2.673 14.750 13.554 1.00 80.81 81 GLU A C 1
ATOM 572 O O . GLU A 1 81 ? -2.347 15.936 13.454 1.00 80.81 81 GLU A O 1
ATOM 577 N N . LEU A 1 82 ? -3.040 14.029 12.497 1.00 82.44 82 LEU A N 1
ATOM 578 C CA . LEU A 1 82 ? -3.137 14.548 11.132 1.00 82.44 82 LEU A CA 1
ATOM 579 C C . LEU A 1 82 ? -4.583 14.959 10.813 1.00 82.44 82 LEU A C 1
ATOM 581 O O . LEU A 1 82 ? -5.522 14.574 11.500 1.00 82.44 82 LEU A O 1
ATOM 585 N N . ARG A 1 83 ? -4.809 15.770 9.772 1.00 83.25 83 ARG A N 1
ATOM 586 C CA . ARG A 1 83 ? -6.174 16.194 9.369 1.00 83.25 83 ARG A CA 1
ATOM 587 C C . ARG A 1 83 ? -6.604 15.712 7.978 1.00 83.25 83 ARG A C 1
ATOM 589 O O . ARG A 1 83 ? -7.800 15.637 7.725 1.00 83.25 83 ARG A O 1
ATOM 596 N N . GLY A 1 84 ? -5.652 15.384 7.104 1.00 87.31 84 GLY A N 1
ATOM 597 C CA . GLY A 1 84 ? -5.879 14.990 5.704 1.00 87.31 84 GLY A CA 1
ATOM 598 C C . GLY A 1 84 ? -6.247 13.518 5.442 1.00 87.31 84 GLY A C 1
ATOM 599 O O . GLY A 1 84 ? -7.183 13.293 4.674 1.00 87.31 84 GLY A O 1
ATOM 600 N N . PRO A 1 85 ? -5.635 12.515 6.109 1.00 92.88 85 PRO A N 1
ATOM 601 C CA . PRO A 1 85 ? -5.660 11.127 5.632 1.00 92.88 85 PRO A CA 1
ATOM 602 C C . PRO A 1 85 ? -7.030 10.506 5.355 1.00 92.88 85 PRO A C 1
ATOM 604 O O . PRO A 1 85 ? -7.220 9.781 4.379 1.00 92.88 85 PRO A O 1
ATOM 607 N N . ILE A 1 86 ? -8.020 10.814 6.193 1.00 93.75 86 ILE A N 1
ATOM 608 C CA . ILE A 1 86 ? -9.389 10.314 6.028 1.00 93.75 86 ILE A CA 1
ATOM 609 C C . ILE A 1 86 ? -10.055 10.899 4.776 1.00 93.75 86 ILE A C 1
ATOM 611 O O . ILE A 1 86 ? -10.806 10.211 4.081 1.00 93.75 86 ILE A O 1
ATOM 615 N N . ASN A 1 87 ? -9.800 12.175 4.486 1.00 94.12 87 ASN A N 1
ATOM 616 C CA . ASN A 1 87 ? -10.300 12.820 3.280 1.00 94.12 87 ASN A CA 1
ATOM 617 C C . ASN A 1 87 ? -9.636 12.229 2.029 1.00 94.12 87 ASN A C 1
ATOM 619 O O . ASN A 1 87 ? -10.330 11.962 1.050 1.00 94.12 87 ASN A O 1
ATOM 623 N N . ASP A 1 88 ? -8.335 11.942 2.088 1.00 94.12 88 ASP A N 1
ATOM 624 C CA . ASP A 1 88 ? -7.589 11.352 0.969 1.00 94.12 88 ASP A CA 1
ATOM 625 C C . ASP A 1 88 ? -8.156 9.980 0.586 1.00 94.12 88 ASP A C 1
ATOM 627 O O . ASP A 1 88 ? -8.437 9.726 -0.588 1.00 94.12 88 ASP A O 1
ATOM 631 N N . VAL A 1 89 ? -8.441 9.133 1.583 1.00 96.19 89 VAL A N 1
ATOM 632 C CA . VAL A 1 89 ? -9.110 7.834 1.391 1.00 96.19 89 VAL A CA 1
ATOM 633 C C . VAL A 1 89 ? -10.489 8.001 0.748 1.00 96.19 89 VAL A C 1
ATOM 635 O O . VAL A 1 89 ? -10.838 7.253 -0.168 1.00 96.19 89 VAL A O 1
ATOM 638 N N . LYS A 1 90 ? -11.288 8.982 1.193 1.00 95.50 90 LYS A N 1
ATOM 639 C CA . LYS A 1 90 ? -12.626 9.252 0.629 1.00 95.50 90 LYS A CA 1
ATOM 640 C C . LYS A 1 90 ? -12.539 9.685 -0.836 1.00 95.50 90 LYS A C 1
ATOM 642 O O . LYS A 1 90 ? -13.273 9.149 -1.669 1.00 95.50 90 LYS A O 1
ATOM 647 N N . CYS A 1 91 ? -11.621 10.594 -1.158 1.00 96.31 91 CYS A N 1
ATOM 648 C CA . CYS A 1 91 ? -11.363 11.047 -2.524 1.00 96.31 91 CYS A CA 1
ATOM 649 C C . CYS A 1 91 ? -10.889 9.896 -3.420 1.00 96.31 91 CYS A C 1
ATOM 651 O O . CYS A 1 91 ? -11.409 9.715 -4.522 1.00 96.31 91 CYS A O 1
ATOM 653 N N . MET A 1 92 ? -9.946 9.083 -2.933 1.00 96.94 92 MET A N 1
ATOM 654 C CA . MET A 1 92 ? -9.423 7.942 -3.682 1.00 96.94 92 MET A CA 1
ATOM 655 C C . MET A 1 92 ? -10.513 6.901 -3.935 1.00 96.94 92 MET A C 1
ATOM 657 O O . MET A 1 92 ? -10.689 6.464 -5.071 1.00 96.94 92 MET A O 1
ATOM 661 N N . ARG A 1 93 ? -11.312 6.560 -2.914 1.00 96.69 93 ARG A N 1
ATOM 662 C CA . ARG A 1 93 ? -12.462 5.659 -3.065 1.00 96.69 93 ARG A CA 1
ATOM 663 C C . ARG A 1 93 ? -13.403 6.151 -4.162 1.00 96.69 93 ARG A C 1
ATOM 665 O O . ARG A 1 93 ? -13.728 5.374 -5.052 1.00 96.69 93 ARG A O 1
ATOM 672 N N . TYR A 1 94 ? -13.800 7.423 -4.109 1.00 97.06 94 TYR A N 1
ATOM 673 C CA . TYR A 1 94 ? -14.706 8.023 -5.090 1.00 97.06 94 TYR A CA 1
ATOM 674 C C . TYR A 1 94 ? -14.151 7.921 -6.516 1.00 97.06 94 TYR A C 1
ATOM 676 O O . TYR A 1 94 ? -14.840 7.478 -7.429 1.00 97.06 94 TYR A O 1
ATOM 684 N N . ILE A 1 95 ? -12.882 8.273 -6.723 1.00 96.88 95 ILE A N 1
ATOM 685 C CA . ILE A 1 95 ? -12.261 8.203 -8.050 1.00 96.88 95 ILE A CA 1
ATOM 686 C C . ILE A 1 95 ? -12.188 6.749 -8.549 1.00 96.88 95 ILE A C 1
ATOM 688 O O . ILE A 1 95 ? -12.500 6.472 -9.711 1.00 96.88 95 ILE A O 1
ATOM 692 N N . LEU A 1 96 ? -11.815 5.804 -7.682 1.00 96.75 96 LEU A N 1
ATOM 693 C CA . LEU A 1 96 ? -11.719 4.392 -8.048 1.00 96.75 96 LEU A CA 1
ATOM 694 C C . LEU A 1 96 ? -13.073 3.801 -8.447 1.00 96.75 96 LEU A C 1
ATOM 696 O O . LEU A 1 96 ? -13.144 3.099 -9.460 1.00 96.75 96 LEU A O 1
ATOM 700 N N . THR A 1 97 ? -14.140 4.093 -7.701 1.00 95.38 97 THR A N 1
ATOM 701 C CA . THR A 1 97 ? -15.474 3.553 -7.995 1.00 95.38 97 THR A CA 1
ATOM 702 C C . THR A 1 97 ? -16.120 4.260 -9.182 1.00 95.38 97 THR A C 1
ATOM 704 O O . THR A 1 97 ? -16.525 3.596 -10.134 1.00 95.38 97 THR A O 1
ATOM 707 N N . GLU A 1 98 ? -16.138 5.595 -9.186 1.00 96.31 98 GLU A N 1
ATOM 708 C CA . GLU A 1 98 ? -16.917 6.382 -10.152 1.00 96.31 98 GLU A CA 1
ATOM 709 C C . GLU A 1 98 ? -16.221 6.572 -11.503 1.00 96.31 98 GLU A C 1
ATOM 711 O O . GLU A 1 98 ? -16.883 6.780 -12.520 1.00 96.31 98 GLU A O 1
ATOM 716 N N . ARG A 1 99 ? -14.881 6.551 -11.540 1.00 95.56 99 ARG A N 1
ATOM 717 C CA . ARG A 1 99 ? -14.116 6.790 -12.779 1.00 95.56 99 ARG A CA 1
ATOM 718 C C . ARG A 1 99 ? -13.412 5.547 -13.286 1.00 95.56 99 ARG A C 1
ATOM 720 O O . ARG A 1 99 ? -13.389 5.311 -14.490 1.00 95.56 99 ARG A O 1
ATOM 727 N N . PHE A 1 100 ? -12.836 4.755 -12.386 1.00 94.75 100 PHE A N 1
ATOM 728 C CA . PHE A 1 100 ? -12.030 3.597 -12.774 1.00 94.75 100 PHE A CA 1
ATOM 729 C C . PHE A 1 100 ? -12.772 2.262 -12.682 1.00 94.75 100 PHE A C 1
ATOM 731 O O . PHE A 1 100 ? -12.203 1.236 -13.067 1.00 94.75 100 PHE A O 1
ATOM 738 N N . GLY A 1 101 ? -14.036 2.255 -12.252 1.00 94.56 101 GLY A N 1
ATOM 739 C CA . GLY A 1 101 ? -14.896 1.071 -12.257 1.00 94.56 101 GLY A CA 1
ATOM 740 C C . GLY A 1 101 ? -14.425 -0.029 -11.306 1.00 94.56 101 GLY A C 1
ATOM 741 O O . GLY A 1 101 ? -14.508 -1.210 -11.645 1.00 94.56 101 GLY A O 1
ATOM 742 N N . PHE A 1 102 ? -13.870 0.341 -10.151 1.00 95.44 102 PHE A N 1
ATOM 743 C CA . PHE A 1 102 ? -13.648 -0.593 -9.051 1.00 95.44 102 PHE A CA 1
ATOM 744 C C . PHE A 1 102 ? -14.989 -0.852 -8.365 1.00 95.44 102 PHE A C 1
ATOM 746 O O . PHE A 1 102 ? -15.680 0.084 -7.965 1.00 95.44 102 PHE A O 1
ATOM 753 N N . ALA A 1 103 ? -15.369 -2.119 -8.222 1.00 93.44 103 ALA A N 1
ATOM 754 C CA . ALA A 1 103 ? -16.573 -2.464 -7.482 1.00 93.44 103 ALA A CA 1
ATOM 755 C C . ALA A 1 103 ? -16.372 -2.166 -5.986 1.00 93.44 103 ALA A C 1
ATOM 757 O O . ALA A 1 103 ? -15.280 -2.358 -5.454 1.00 93.44 103 ALA A O 1
ATOM 758 N N . ASN A 1 104 ? -17.418 -1.689 -5.303 1.00 91.06 104 ASN A N 1
ATOM 759 C CA . ASN A 1 104 ? -17.328 -1.280 -3.893 1.00 91.06 104 ASN A CA 1
ATOM 760 C C . ASN A 1 104 ? -16.877 -2.424 -2.968 1.00 91.06 104 ASN A C 1
ATOM 762 O O . ASN A 1 104 ? -16.180 -2.184 -1.988 1.00 91.06 104 ASN A O 1
ATOM 766 N N . ASP A 1 105 ? -17.249 -3.660 -3.290 1.00 90.75 105 ASP A N 1
ATOM 767 C CA . ASP A 1 105 ? -16.842 -4.868 -2.572 1.00 90.75 105 ASP A CA 1
ATOM 768 C C . ASP A 1 105 ? -15.381 -5.270 -2.842 1.00 90.75 105 ASP A C 1
ATOM 770 O O . ASP A 1 105 ? -14.822 -6.067 -2.098 1.00 90.75 105 ASP A O 1
ATOM 774 N N . CYS A 1 106 ? -14.744 -4.712 -3.871 1.00 92.88 106 CYS A N 1
ATOM 775 C CA . CYS A 1 106 ? -13.333 -4.920 -4.197 1.00 92.88 106 CYS A CA 1
ATOM 776 C C . CYS A 1 106 ? -12.426 -3.800 -3.649 1.00 92.88 106 CYS A C 1
ATOM 778 O O . CYS A 1 106 ? -11.232 -3.768 -3.961 1.00 92.88 106 CYS A O 1
ATOM 780 N N . VAL A 1 107 ? -12.971 -2.870 -2.855 1.00 95.31 107 VAL A N 1
ATOM 781 C CA . VAL A 1 107 ? -12.227 -1.778 -2.213 1.00 95.31 107 VAL A CA 1
ATOM 782 C C . VAL A 1 107 ? -12.239 -1.981 -0.699 1.00 95.31 107 VAL A C 1
ATOM 784 O O . VAL A 1 107 ? -13.248 -1.770 -0.022 1.00 95.31 107 VAL A O 1
ATOM 787 N N . LEU A 1 108 ? -11.096 -2.385 -0.153 1.00 95.62 108 LEU A N 1
ATOM 788 C CA . LEU A 1 108 ? -10.881 -2.518 1.279 1.00 95.62 108 LEU A CA 1
ATOM 789 C C . LEU A 1 108 ? -10.376 -1.192 1.849 1.00 95.62 108 LEU A C 1
ATOM 791 O O . LEU A 1 108 ? -9.433 -0.604 1.332 1.00 95.62 108 LEU A O 1
ATOM 795 N N . ILE A 1 109 ? -11.008 -0.729 2.923 1.00 96.50 109 ILE A N 1
ATOM 796 C CA . ILE A 1 109 ? -10.690 0.544 3.572 1.00 96.50 109 ILE A CA 1
ATOM 797 C C . ILE A 1 109 ? -10.333 0.268 5.025 1.00 96.50 109 ILE A C 1
ATOM 799 O O . ILE A 1 109 ? -11.100 -0.418 5.708 1.00 96.50 109 ILE A O 1
ATOM 803 N N . LEU A 1 110 ? -9.194 0.802 5.467 1.00 97.06 110 LEU A N 1
ATOM 804 C CA . LEU A 1 110 ? -8.736 0.780 6.851 1.00 97.06 110 LEU A CA 1
ATOM 805 C C . LEU A 1 110 ? -8.534 2.217 7.345 1.00 97.06 110 LEU A C 1
ATOM 807 O O . LEU A 1 110 ? -7.683 2.936 6.817 1.00 97.06 110 LEU A O 1
ATOM 811 N N . THR A 1 111 ? -9.290 2.637 8.358 1.00 95.81 111 THR A N 1
ATOM 812 C CA . THR A 1 111 ? -9.118 3.954 8.989 1.00 95.81 111 THR A CA 1
ATOM 813 C C . THR A 1 111 ? -9.297 3.884 10.496 1.00 95.81 111 THR A C 1
ATOM 815 O O . THR A 1 111 ? -9.997 3.015 11.013 1.00 95.81 111 THR A O 1
ATOM 818 N N . ASP A 1 112 ? -8.653 4.791 11.227 1.00 92.56 112 ASP A N 1
ATOM 819 C CA . ASP A 1 112 ? -8.752 4.847 12.689 1.00 92.56 112 ASP A CA 1
ATOM 820 C C . ASP A 1 112 ? -10.087 5.431 13.196 1.00 92.56 112 ASP A C 1
ATOM 822 O O . ASP A 1 112 ? -10.357 5.390 14.396 1.00 92.56 112 ASP A O 1
ATOM 826 N N . GLU A 1 113 ? -10.963 5.887 12.289 1.00 89.88 113 GLU A N 1
ATOM 827 C CA . GLU A 1 113 ? -12.370 6.230 12.567 1.00 89.88 113 GLU A CA 1
ATOM 828 C C . GLU A 1 113 ? -13.310 5.007 12.552 1.00 89.88 113 GLU A C 1
ATOM 830 O O . GLU A 1 113 ? -14.447 5.098 13.028 1.00 89.88 113 GLU A O 1
ATOM 835 N N . GLU A 1 114 ? -12.869 3.863 12.014 1.00 88.81 114 GLU A N 1
ATOM 836 C CA . GLU A 1 114 ? -13.713 2.671 11.901 1.00 88.81 114 GLU A CA 1
ATOM 837 C C . GLU A 1 114 ? -14.012 2.036 13.261 1.00 88.81 114 GLU A C 1
ATOM 839 O O . GLU A 1 114 ? -13.139 1.844 14.105 1.00 88.81 114 GLU A O 1
ATOM 844 N N . ARG A 1 115 ? -15.268 1.635 13.474 1.00 88.00 115 ARG A N 1
ATOM 845 C CA . ARG A 1 115 ? -15.665 0.960 14.725 1.00 88.00 115 ARG A CA 1
ATOM 846 C C . ARG A 1 115 ? -15.303 -0.520 14.735 1.00 88.00 115 ARG A C 1
ATOM 848 O O . ARG A 1 115 ? -15.139 -1.093 15.808 1.00 88.00 115 ARG A O 1
ATOM 855 N N . ASP A 1 116 ? -15.216 -1.139 13.559 1.00 88.19 116 ASP A N 1
ATOM 856 C CA . ASP A 1 116 ? -14.850 -2.546 13.422 1.00 88.19 116 ASP A CA 1
ATOM 857 C C . ASP A 1 116 ? -13.348 -2.734 13.714 1.00 88.19 116 ASP A C 1
ATOM 859 O O . ASP A 1 116 ? -12.511 -2.206 12.973 1.00 88.19 116 ASP A O 1
ATOM 863 N N . PRO A 1 117 ? -12.967 -3.525 14.738 1.00 88.88 117 PRO A N 1
ATOM 864 C CA . PRO A 1 117 ? -11.565 -3.822 15.031 1.00 88.88 117 PRO A CA 1
ATOM 865 C C . PRO A 1 117 ? -10.803 -4.460 13.861 1.00 88.88 117 PRO A C 1
ATOM 867 O O . PRO A 1 117 ? -9.580 -4.335 13.787 1.00 88.88 117 PRO A O 1
ATOM 870 N N . CYS 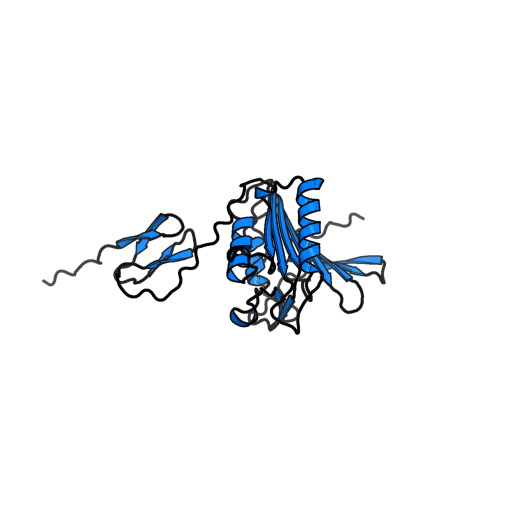A 1 118 ? -11.497 -5.136 12.942 1.00 87.69 118 CYS A N 1
ATOM 871 C CA . CYS A 1 118 ? -10.891 -5.710 11.742 1.00 87.69 118 CYS A CA 1
ATOM 872 C C . CYS A 1 118 ? -10.531 -4.640 10.703 1.00 87.69 118 CYS A C 1
ATOM 874 O O . CYS A 1 118 ? -9.645 -4.872 9.886 1.00 87.69 118 CYS A O 1
ATOM 876 N N . ARG A 1 119 ? -11.186 -3.472 10.738 1.00 90.62 119 ARG A N 1
ATOM 877 C CA . ARG A 1 119 ? -10.933 -2.347 9.821 1.00 90.62 119 ARG A CA 1
ATOM 878 C C . ARG A 1 119 ? -10.069 -1.237 10.411 1.00 90.62 119 ARG A C 1
ATOM 880 O O . ARG A 1 119 ? -9.717 -0.293 9.715 1.00 90.62 119 ARG A O 1
ATOM 887 N N . GLN A 1 120 ? -9.657 -1.386 11.663 1.00 94.38 120 GLN A N 1
ATOM 888 C CA . GLN A 1 120 ? -8.658 -0.520 12.277 1.00 94.38 120 GLN A CA 1
ATOM 889 C C . GLN A 1 120 ? -7.279 -0.710 11.606 1.00 94.38 120 GLN A C 1
ATOM 891 O O . GLN A 1 120 ? -6.877 -1.854 11.375 1.00 94.38 120 GLN A O 1
ATOM 896 N N . PRO A 1 121 ? -6.513 0.355 11.309 1.00 95.75 121 PRO A N 1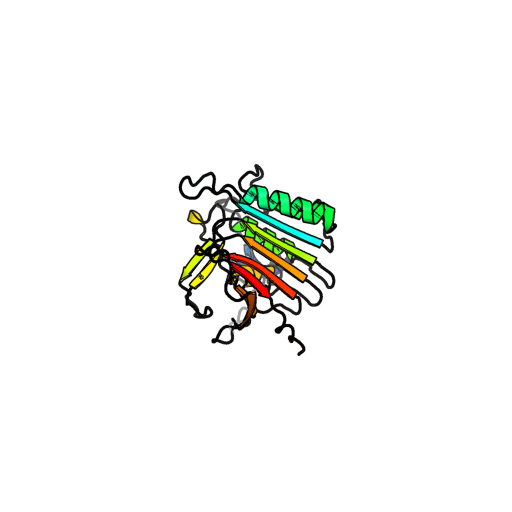
ATOM 897 C CA . PRO A 1 121 ? -5.251 0.287 10.571 1.00 95.75 121 PRO A CA 1
ATOM 898 C C . PRO A 1 121 ? -4.075 -0.092 11.489 1.00 95.75 121 PRO A C 1
ATOM 900 O O . PRO A 1 121 ? -3.105 0.649 11.652 1.00 95.75 121 PRO A O 1
ATOM 903 N N . THR A 1 122 ? -4.182 -1.260 12.125 1.00 95.12 122 THR A N 1
ATOM 904 C CA . THR A 1 122 ? -3.106 -1.870 12.925 1.00 95.12 122 THR A CA 1
ATOM 905 C C . THR A 1 122 ? -2.053 -2.519 12.030 1.00 95.12 122 THR A C 1
ATOM 907 O O . THR A 1 122 ? -2.364 -2.891 10.893 1.00 95.12 122 THR A O 1
ATOM 910 N N . LYS A 1 123 ? -0.831 -2.736 12.539 1.00 95.19 123 LYS A N 1
ATOM 911 C CA . LYS A 1 123 ? 0.252 -3.411 11.796 1.00 95.19 123 LYS A CA 1
ATOM 912 C C . LYS A 1 123 ? -0.227 -4.746 11.228 1.00 95.19 123 LYS A C 1
ATOM 914 O O . LYS A 1 123 ? -0.035 -5.035 10.049 1.00 95.19 123 LYS A O 1
ATOM 919 N N . ALA A 1 124 ? -0.927 -5.530 12.047 1.00 94.62 124 ALA A N 1
ATOM 920 C CA . ALA A 1 124 ? -1.485 -6.814 11.638 1.00 94.62 124 ALA A CA 1
ATOM 921 C C . ALA A 1 124 ? -2.537 -6.673 10.522 1.00 94.62 124 ALA A C 1
ATOM 923 O O . ALA A 1 124 ? -2.458 -7.379 9.516 1.00 94.62 124 ALA A O 1
ATOM 924 N N . ASN A 1 125 ? -3.494 -5.750 10.664 1.00 95.38 125 ASN A N 1
ATOM 925 C CA . ASN A 1 125 ? -4.571 -5.583 9.684 1.00 95.38 125 ASN A CA 1
ATOM 926 C C . ASN A 1 125 ? -4.053 -5.040 8.346 1.00 95.38 125 ASN A C 1
ATOM 928 O O . ASN A 1 125 ? -4.485 -5.516 7.298 1.00 95.38 125 ASN A O 1
ATOM 932 N N . ILE A 1 126 ? -3.098 -4.103 8.367 1.00 96.88 126 ILE A N 1
ATOM 933 C CA . ILE A 1 126 ? -2.466 -3.566 7.153 1.00 96.88 126 ILE A CA 1
ATOM 934 C C . ILE A 1 126 ? -1.722 -4.677 6.405 1.00 96.88 126 ILE A C 1
ATOM 936 O O . ILE A 1 126 ? -1.943 -4.854 5.207 1.00 96.88 126 ILE A O 1
ATOM 940 N N . ARG A 1 127 ? -0.917 -5.492 7.103 1.00 95.50 127 ARG A N 1
ATOM 941 C CA . ARG A 1 127 ? -0.217 -6.635 6.486 1.00 95.50 127 ARG A CA 1
ATOM 942 C C . ARG A 1 127 ? -1.191 -7.641 5.882 1.00 95.50 127 ARG A C 1
ATOM 944 O O . ARG A 1 127 ? -0.989 -8.128 4.772 1.00 95.50 127 ARG A O 1
ATOM 951 N N . MET A 1 128 ? -2.285 -7.935 6.577 1.00 94.00 128 MET A N 1
ATOM 952 C CA . MET A 1 128 ? -3.301 -8.830 6.033 1.00 94.00 128 MET A CA 1
ATOM 953 C C . MET A 1 128 ? -4.026 -8.235 4.819 1.00 94.00 128 MET A C 1
ATOM 955 O O . MET A 1 128 ? -4.310 -8.967 3.873 1.00 94.00 128 MET A O 1
ATOM 959 N N . ALA A 1 129 ? -4.304 -6.931 4.818 1.00 95.69 129 ALA A N 1
ATOM 960 C CA . ALA A 1 129 ? -4.906 -6.241 3.683 1.00 95.69 129 ALA A CA 1
ATOM 961 C C . ALA A 1 129 ? -3.976 -6.246 2.459 1.00 95.69 129 ALA A C 1
ATOM 963 O O . ALA A 1 129 ? -4.428 -6.523 1.349 1.00 95.69 129 ALA A O 1
ATOM 964 N N . MET A 1 130 ? -2.672 -6.035 2.662 1.00 96.19 130 MET A N 1
ATOM 965 C CA . MET A 1 130 ? -1.646 -6.182 1.623 1.00 96.19 130 MET A CA 1
ATOM 966 C C . MET A 1 130 ? -1.663 -7.585 1.006 1.00 96.19 130 MET A C 1
ATOM 968 O O . MET A 1 130 ? -1.744 -7.724 -0.213 1.00 96.19 130 MET A O 1
ATOM 972 N N . HIS A 1 131 ? -1.679 -8.633 1.835 1.00 94.06 131 HIS A N 1
ATOM 973 C CA . HIS A 1 131 ? -1.783 -10.005 1.335 1.00 94.06 131 HIS A CA 1
ATOM 974 C C . HIS A 1 131 ? -3.095 -10.257 0.587 1.00 94.06 131 HIS A C 1
ATOM 976 O O . HIS A 1 131 ? -3.077 -10.893 -0.464 1.00 94.06 131 HIS A O 1
ATOM 982 N N . TRP A 1 132 ? -4.219 -9.740 1.088 1.00 93.94 132 TRP A N 1
ATOM 983 C CA . TRP A 1 132 ? -5.517 -9.837 0.417 1.00 93.94 132 TRP A CA 1
ATOM 984 C C . TRP A 1 132 ? -5.501 -9.178 -0.972 1.00 93.94 132 TRP A C 1
ATOM 986 O O . TRP A 1 132 ? -6.040 -9.750 -1.919 1.00 93.94 132 TRP A O 1
ATOM 996 N N . LEU A 1 133 ? -4.831 -8.029 -1.125 1.00 95.12 133 LEU A N 1
ATOM 997 C CA . LEU A 1 133 ? -4.754 -7.287 -2.388 1.00 95.12 133 LEU A CA 1
ATOM 998 C C . LEU A 1 133 ? -4.151 -8.134 -3.520 1.00 95.12 133 LEU A C 1
ATOM 1000 O O . LEU A 1 133 ? -4.707 -8.202 -4.624 1.00 95.12 133 LEU A O 1
ATOM 1004 N N . VAL A 1 134 ? -3.034 -8.805 -3.233 1.00 93.31 134 VAL A N 1
ATOM 1005 C CA . VAL A 1 134 ? -2.286 -9.609 -4.215 1.00 93.31 13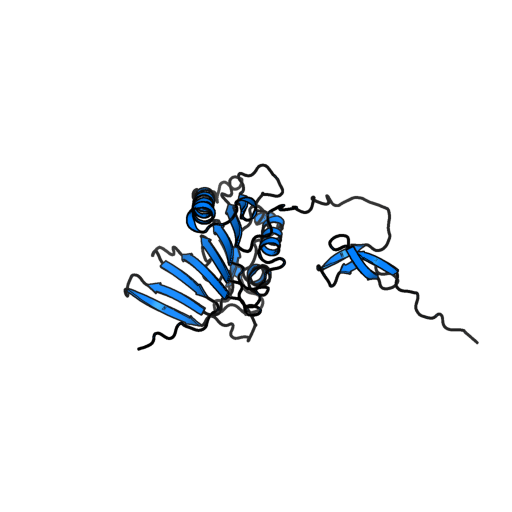4 VAL A CA 1
ATOM 1006 C C . VAL A 1 134 ? -2.725 -11.074 -4.277 1.00 93.31 134 VAL A C 1
ATOM 1008 O O . VAL A 1 134 ? -2.297 -11.806 -5.173 1.00 93.31 134 VAL A O 1
ATOM 1011 N N . GLN A 1 135 ? -3.586 -11.525 -3.359 1.00 90.38 135 GLN A N 1
ATOM 1012 C CA . GLN A 1 135 ? -3.990 -12.925 -3.277 1.00 90.38 135 GLN A CA 1
ATOM 1013 C C . GLN A 1 135 ? -4.694 -13.383 -4.559 1.00 90.38 135 GLN A C 1
ATOM 1015 O O . GLN A 1 135 ? -5.781 -12.918 -4.899 1.00 90.38 135 GLN A O 1
ATOM 1020 N N . GLY A 1 136 ? -4.102 -14.374 -5.232 1.00 84.56 136 GLY A N 1
ATOM 1021 C CA . GLY A 1 136 ? -4.662 -14.940 -6.459 1.00 84.56 136 GLY A CA 1
ATOM 1022 C C . GLY A 1 136 ? -4.638 -13.972 -7.641 1.00 84.56 136 GLY A C 1
ATOM 1023 O O . GLY A 1 136 ? -5.480 -14.099 -8.527 1.00 84.56 136 GLY A O 1
ATOM 1024 N N . CYS A 1 137 ? -3.717 -13.000 -7.645 1.00 87.44 137 CYS A N 1
ATOM 1025 C CA . CYS A 1 137 ? -3.561 -12.099 -8.778 1.00 87.44 137 CYS A CA 1
ATOM 1026 C C . CYS A 1 137 ? -3.213 -12.862 -10.063 1.00 87.44 137 CYS A C 1
ATOM 1028 O O . CYS A 1 137 ? -2.471 -13.846 -10.059 1.00 87.44 137 CYS A O 1
ATOM 1030 N N . SER A 1 138 ? -3.793 -12.410 -11.171 1.00 89.75 138 SER A N 1
ATOM 1031 C CA . SER A 1 138 ? -3.621 -13.024 -12.487 1.00 89.75 138 SER A CA 1
ATOM 1032 C C . SER A 1 138 ? -3.525 -11.960 -13.576 1.00 89.75 138 SER A C 1
ATOM 1034 O O . SER A 1 138 ? -3.864 -10.798 -13.353 1.00 89.75 138 SER A O 1
ATOM 1036 N N . SER A 1 139 ? -3.042 -12.346 -14.756 1.00 91.62 139 SER A N 1
ATOM 1037 C CA . SER A 1 139 ? -2.846 -11.413 -15.868 1.00 91.62 139 SER A CA 1
ATOM 1038 C C . SER A 1 139 ? -4.117 -10.604 -16.180 1.00 91.62 139 SER A C 1
ATOM 1040 O O . SER A 1 139 ? -5.211 -11.156 -16.340 1.00 91.62 139 SER A O 1
ATOM 1042 N N . GLY A 1 140 ? -3.965 -9.280 -16.262 1.00 91.50 140 GLY A N 1
ATOM 1043 C CA . GLY A 1 140 ? -5.059 -8.326 -16.445 1.00 91.50 140 GLY A CA 1
ATOM 1044 C C . GLY A 1 140 ? -5.625 -7.739 -15.148 1.00 91.50 140 GLY A C 1
ATOM 1045 O O . GLY A 1 140 ? -6.491 -6.866 -15.230 1.00 91.50 140 GLY A O 1
ATOM 1046 N N . ASP A 1 141 ? -5.149 -8.171 -13.976 1.00 94.44 141 ASP A N 1
ATOM 1047 C CA . ASP A 1 141 ? -5.517 -7.544 -12.707 1.00 94.44 141 ASP A CA 1
ATOM 1048 C C . ASP A 1 141 ? -4.894 -6.142 -12.562 1.00 94.44 141 ASP A C 1
ATOM 1050 O O . ASP A 1 141 ? -3.728 -5.908 -12.895 1.00 94.44 141 A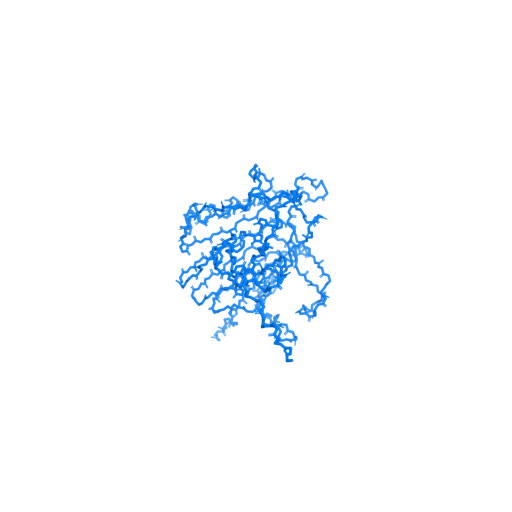SP A O 1
ATOM 1054 N N . SER A 1 142 ? -5.675 -5.211 -12.011 1.00 96.31 142 SER A N 1
ATOM 1055 C CA . SER A 1 142 ? -5.264 -3.847 -11.679 1.00 96.31 142 SER A CA 1
ATOM 1056 C C . SER A 1 142 ? -5.469 -3.602 -10.188 1.00 96.31 142 SER A C 1
ATOM 1058 O O . SER A 1 142 ? -6.597 -3.533 -9.696 1.00 96.31 142 SER A O 1
ATOM 1060 N N . LEU A 1 143 ? -4.363 -3.458 -9.475 1.00 97.44 143 LEU A N 1
ATOM 1061 C CA . LEU A 1 143 ? -4.299 -3.329 -8.030 1.00 97.44 143 LEU A CA 1
ATOM 1062 C C . LEU A 1 143 ? -3.963 -1.891 -7.646 1.00 97.44 143 LEU A C 1
ATOM 1064 O O . LEU A 1 143 ? -3.148 -1.240 -8.305 1.00 97.44 143 LEU A O 1
ATOM 1068 N N . VAL A 1 144 ? -4.584 -1.408 -6.573 1.00 97.94 144 VAL A N 1
ATOM 1069 C CA . VAL A 1 144 ? -4.288 -0.100 -5.987 1.00 97.94 144 VAL A CA 1
ATOM 1070 C C . VAL A 1 144 ? -3.986 -0.260 -4.505 1.00 97.94 144 VAL A C 1
ATOM 1072 O O . VAL A 1 144 ? -4.764 -0.861 -3.769 1.00 97.94 144 VAL A O 1
ATOM 1075 N N . PHE A 1 145 ? -2.863 0.288 -4.065 1.00 98.12 145 PHE A N 1
ATOM 1076 C CA . PHE A 1 145 ? -2.545 0.440 -2.651 1.00 98.12 145 PHE A CA 1
ATOM 1077 C C . PHE A 1 145 ? -2.411 1.930 -2.361 1.00 98.12 145 PHE A C 1
ATOM 1079 O O . PHE A 1 145 ? -1.627 2.609 -3.011 1.00 98.12 145 PHE A O 1
ATOM 1086 N N . GLN A 1 146 ? -3.182 2.459 -1.422 1.00 97.56 146 GLN A N 1
ATOM 1087 C CA . GLN A 1 146 ? -3.052 3.846 -0.999 1.00 97.56 146 GLN A CA 1
ATOM 1088 C C . GLN A 1 146 ? -2.817 3.898 0.502 1.00 97.56 146 GLN A C 1
ATOM 1090 O O . GLN A 1 146 ? -3.553 3.280 1.267 1.00 97.56 146 GLN A O 1
ATOM 1095 N N . PHE A 1 147 ? -1.802 4.652 0.907 1.00 96.75 147 PHE A N 1
ATOM 1096 C CA . PHE A 1 147 ? -1.513 4.950 2.300 1.00 96.75 147 PHE A CA 1
ATOM 1097 C C . PHE A 1 147 ? -1.417 6.464 2.467 1.00 96.75 147 PHE A C 1
ATOM 1099 O O . PHE A 1 147 ? -0.700 7.116 1.715 1.00 96.75 147 PHE A O 1
ATOM 1106 N N . SER A 1 148 ? -2.151 7.020 3.426 1.00 94.62 148 SER A N 1
ATOM 1107 C CA . SER A 1 148 ? -1.983 8.398 3.890 1.00 94.62 148 SER A CA 1
ATOM 1108 C C . SER A 1 148 ? -1.830 8.383 5.409 1.00 94.62 148 SER A C 1
ATOM 1110 O O . SER A 1 148 ? -2.664 7.808 6.121 1.00 94.62 148 SER A O 1
ATOM 1112 N N . GLY A 1 149 ? -0.734 8.947 5.911 1.00 91.12 149 GLY A N 1
ATOM 1113 C CA . GLY A 1 149 ? -0.378 8.855 7.324 1.00 91.12 149 GLY A CA 1
ATOM 1114 C C . GLY A 1 149 ? 1.052 9.300 7.621 1.00 91.12 149 GLY A C 1
ATOM 1115 O O . GLY A 1 149 ? 1.701 9.976 6.828 1.00 91.12 149 GLY A O 1
ATOM 1116 N N . ALA A 1 150 ? 1.550 8.920 8.795 1.00 88.56 150 ALA A N 1
ATOM 1117 C CA . ALA A 1 150 ? 2.923 9.181 9.196 1.00 88.56 150 ALA A CA 1
ATOM 1118 C C . ALA A 1 150 ? 3.870 8.147 8.572 1.00 88.56 150 ALA A C 1
ATOM 1120 O O . ALA A 1 150 ? 3.584 6.945 8.566 1.00 88.56 150 ALA A O 1
ATOM 1121 N N . GLY A 1 151 ? 5.002 8.641 8.079 1.00 86.12 151 GLY A N 1
ATOM 1122 C CA . GLY A 1 151 ? 6.161 7.840 7.699 1.00 86.12 151 GLY A CA 1
ATOM 1123 C C . GLY A 1 151 ? 7.304 8.054 8.687 1.00 86.12 151 GLY A C 1
ATOM 1124 O O . GLY A 1 151 ? 7.302 9.034 9.440 1.00 86.12 151 GLY A O 1
ATOM 1125 N N . ALA A 1 152 ? 8.255 7.132 8.703 1.00 83.31 152 ALA A N 1
ATOM 1126 C CA . ALA A 1 152 ? 9.452 7.178 9.530 1.00 83.31 152 ALA A CA 1
ATOM 1127 C C . ALA A 1 152 ? 10.641 6.596 8.761 1.00 83.31 152 ALA A C 1
ATOM 1129 O O . ALA A 1 152 ? 10.441 5.819 7.838 1.00 83.31 152 ALA A O 1
ATOM 1130 N N . GLN A 1 153 ? 11.851 6.943 9.193 1.00 82.75 153 GLN A N 1
ATOM 1131 C CA . GLN A 1 153 ? 13.092 6.324 8.737 1.00 82.75 153 GLN A CA 1
ATOM 1132 C C . GLN A 1 153 ? 13.724 5.548 9.895 1.00 82.75 153 GLN A C 1
ATOM 1134 O O . GLN A 1 153 ? 13.757 6.045 11.028 1.00 82.75 153 GLN A O 1
ATOM 1139 N N . VAL A 1 154 ? 14.220 4.345 9.624 1.00 81.94 154 VAL A N 1
ATOM 1140 C CA . VAL A 1 154 ? 14.905 3.475 10.592 1.00 81.94 154 VAL A CA 1
ATOM 1141 C C . VAL A 1 154 ? 16.312 3.182 10.061 1.00 81.94 154 VAL A C 1
ATOM 1143 O O . VAL A 1 154 ? 16.456 3.028 8.861 1.00 81.94 154 VAL A O 1
ATOM 1146 N N . PRO A 1 155 ? 17.370 3.143 10.892 1.00 80.88 155 PRO A N 1
ATOM 1147 C CA . PRO A 1 155 ? 18.700 2.780 10.404 1.00 80.88 155 PRO A CA 1
ATOM 1148 C C . PRO A 1 155 ? 18.712 1.388 9.764 1.00 80.88 155 PRO A C 1
ATOM 1150 O O . PRO A 1 155 ? 18.345 0.414 10.428 1.00 80.88 155 PRO A O 1
ATOM 1153 N N . ASP A 1 156 ? 19.177 1.322 8.518 1.00 78.06 156 ASP A N 1
ATOM 1154 C CA . ASP A 1 156 ? 19.330 0.079 7.762 1.00 78.06 156 ASP A CA 1
ATOM 1155 C C . ASP A 1 156 ? 20.400 -0.805 8.435 1.00 78.06 156 ASP A C 1
ATOM 1157 O O . ASP A 1 156 ? 21.484 -0.351 8.828 1.00 78.06 156 ASP A O 1
ATOM 1161 N N . CYS A 1 157 ? 20.062 -2.081 8.619 1.00 76.56 157 CYS A N 1
ATOM 1162 C CA . CYS A 1 157 ? 20.916 -3.080 9.255 1.00 76.56 157 CYS A CA 1
ATOM 1163 C C . CYS A 1 157 ? 21.478 -4.132 8.284 1.00 76.56 157 CYS A C 1
ATOM 1165 O O . CYS A 1 157 ? 22.358 -4.898 8.697 1.00 76.56 157 CYS A O 1
ATOM 1167 N N . ASP A 1 158 ? 20.992 -4.212 7.045 1.00 73.44 158 ASP A N 1
ATOM 1168 C CA . ASP A 1 158 ? 21.430 -5.191 6.042 1.00 73.44 158 ASP A CA 1
ATOM 1169 C C . ASP A 1 158 ? 22.186 -4.571 4.851 1.00 73.44 158 ASP A C 1
ATOM 1171 O O . ASP A 1 158 ? 22.875 -5.290 4.112 1.00 73.44 158 ASP A O 1
ATOM 1175 N N . GLY A 1 159 ? 22.191 -3.238 4.762 1.00 75.19 159 GLY A N 1
ATOM 1176 C CA . GLY A 1 159 ? 23.010 -2.466 3.834 1.00 75.19 159 GLY A CA 1
ATOM 1177 C C . GLY A 1 159 ? 22.474 -2.491 2.408 1.00 75.19 159 GLY A C 1
ATOM 1178 O O . GLY A 1 159 ? 23.273 -2.435 1.459 1.00 75.19 159 GLY A O 1
ATOM 1179 N N . ASP A 1 160 ? 21.167 -2.670 2.239 1.00 73.50 160 ASP A N 1
ATOM 1180 C CA . ASP A 1 160 ? 20.510 -2.640 0.943 1.00 73.50 160 ASP A CA 1
ATOM 1181 C C . ASP A 1 160 ? 19.992 -1.245 0.539 1.00 73.50 160 ASP A C 1
ATOM 1183 O O . ASP A 1 160 ? 19.774 -1.020 -0.660 1.00 73.50 160 ASP A O 1
ATOM 1187 N N . GLU A 1 161 ? 19.992 -0.278 1.464 1.00 76.56 161 GLU A N 1
ATOM 1188 C CA . GLU A 1 161 ? 19.648 1.121 1.205 1.00 76.56 161 GLU A CA 1
ATOM 1189 C C . GLU A 1 161 ? 20.878 2.016 0.970 1.00 76.56 161 GLU A C 1
ATOM 1191 O O . GLU A 1 161 ? 21.921 1.946 1.627 1.00 76.56 161 GLU A O 1
ATOM 1196 N N . ARG A 1 162 ? 20.777 2.919 -0.016 1.00 70.56 162 ARG A N 1
ATOM 1197 C CA . ARG A 1 162 ? 21.920 3.749 -0.457 1.00 70.56 162 ARG A CA 1
ATOM 1198 C C . ARG A 1 162 ? 22.302 4.848 0.528 1.00 70.56 162 ARG A C 1
ATOM 1200 O O . ARG A 1 162 ? 23.454 5.287 0.519 1.00 70.56 162 ARG A O 1
ATOM 1207 N N . ASP A 1 163 ? 21.340 5.349 1.290 1.00 74.31 163 ASP A N 1
ATOM 1208 C CA . ASP A 1 163 ? 21.550 6.345 2.342 1.00 74.31 163 ASP A CA 1
ATOM 1209 C C . ASP A 1 163 ? 21.663 5.714 3.740 1.00 74.31 163 ASP A C 1
ATOM 1211 O O . ASP A 1 163 ? 21.950 6.432 4.701 1.00 74.31 163 ASP A O 1
ATOM 1215 N N . GLY A 1 164 ? 21.525 4.385 3.833 1.00 79.00 164 GLY A N 1
ATOM 1216 C CA . GLY A 1 164 ? 21.606 3.617 5.071 1.00 79.00 164 GLY A CA 1
ATOM 1217 C C . GLY A 1 164 ? 20.388 3.779 5.981 1.00 79.00 164 GLY A C 1
ATOM 1218 O O . GLY A 1 164 ? 20.530 3.628 7.198 1.00 79.00 164 GLY A O 1
ATOM 1219 N N . MET A 1 165 ? 19.224 4.137 5.431 1.00 79.69 165 MET A N 1
ATOM 1220 C CA . MET A 1 165 ? 17.982 4.308 6.182 1.00 79.69 165 MET A CA 1
ATOM 1221 C C . MET A 1 165 ? 16.813 3.602 5.478 1.00 79.69 165 MET A C 1
ATOM 1223 O O . MET A 1 165 ? 16.443 3.992 4.377 1.00 79.69 165 MET A O 1
ATOM 1227 N N . ASP A 1 166 ? 16.173 2.657 6.164 1.00 81.50 166 ASP A N 1
ATOM 1228 C CA . ASP A 1 166 ? 14.924 2.030 5.724 1.00 81.50 166 ASP A CA 1
ATOM 1229 C C . ASP A 1 166 ? 13.762 3.009 5.860 1.00 81.50 166 ASP A C 1
ATOM 1231 O O . ASP A 1 166 ? 13.568 3.645 6.911 1.00 81.50 166 ASP A O 1
ATOM 1235 N N . GLU A 1 167 ? 12.930 3.078 4.828 1.00 87.00 167 GLU A N 1
ATOM 1236 C CA . GLU A 1 167 ? 11.677 3.810 4.876 1.00 87.00 167 GLU A CA 1
ATOM 1237 C C . GLU A 1 167 ? 10.578 2.976 5.516 1.00 87.00 167 GLU A C 1
ATOM 1239 O O . GLU A 1 167 ? 10.466 1.767 5.332 1.00 87.00 167 GLU A O 1
ATOM 1244 N N . ALA A 1 168 ? 9.695 3.627 6.265 1.00 88.00 168 ALA A N 1
ATOM 1245 C CA . ALA A 1 168 ? 8.651 2.918 6.980 1.00 88.00 168 ALA A CA 1
ATOM 1246 C C . ALA A 1 168 ? 7.334 3.687 7.018 1.00 88.00 168 ALA A C 1
ATOM 1248 O O . ALA A 1 168 ? 7.292 4.911 7.158 1.00 88.00 168 ALA A O 1
ATOM 1249 N N . ILE A 1 169 ? 6.226 2.949 6.966 1.00 92.81 169 ILE A N 1
ATOM 1250 C CA . ILE A 1 169 ? 4.893 3.483 7.269 1.00 92.81 169 ILE A CA 1
ATOM 1251 C C . ILE A 1 169 ? 4.529 3.169 8.717 1.00 92.81 169 ILE A C 1
ATOM 1253 O O . ILE A 1 169 ? 4.867 2.105 9.242 1.00 92.81 169 ILE A O 1
ATOM 1257 N N . CYS A 1 170 ? 3.794 4.073 9.361 1.00 92.25 170 CYS A N 1
ATOM 1258 C CA . CYS A 1 170 ? 3.426 3.937 10.767 1.00 92.25 170 CYS A CA 1
ATOM 1259 C C . CYS A 1 170 ? 1.947 3.530 10.932 1.00 92.25 170 CYS A C 1
ATOM 1261 O O . CYS A 1 170 ? 1.072 4.392 10.852 1.00 92.25 170 CYS A O 1
ATOM 1263 N N . PRO A 1 171 ? 1.619 2.257 11.222 1.00 93.69 171 PRO A N 1
ATOM 1264 C CA . PRO A 1 171 ? 0.300 1.853 11.719 1.00 93.69 171 PRO A CA 1
ATOM 1265 C C . PRO A 1 171 ? -0.173 2.614 12.969 1.00 93.69 171 PRO A C 1
ATOM 1267 O O . PRO A 1 171 ? 0.622 3.223 13.690 1.00 93.69 171 PRO A O 1
ATOM 1270 N N . VAL A 1 172 ? -1.463 2.510 13.306 1.00 91.81 172 VAL A N 1
ATOM 1271 C CA . VAL A 1 172 ? -2.014 3.158 14.516 1.00 91.81 172 VAL A CA 1
ATOM 1272 C C . VAL A 1 172 ? -1.386 2.633 15.819 1.00 91.81 172 VAL A C 1
ATOM 1274 O O . VAL A 1 172 ? -1.304 3.359 16.805 1.00 91.81 172 VAL A O 1
ATOM 1277 N N . ASP A 1 173 ? -0.899 1.391 15.815 1.00 91.62 173 ASP A N 1
ATOM 1278 C CA . ASP A 1 173 ? -0.225 0.713 16.927 1.00 91.62 173 ASP A CA 1
ATOM 1279 C C . ASP A 1 173 ? 1.306 0.666 16.769 1.00 91.62 173 ASP A C 1
ATOM 1281 O O . ASP A 1 173 ? 1.971 -0.166 17.391 1.00 91.62 173 ASP A O 1
ATOM 1285 N N . SER A 1 174 ? 1.885 1.577 15.973 1.00 87.25 174 SER A N 1
ATOM 1286 C CA . SER A 1 174 ? 3.341 1.638 15.732 1.00 87.25 174 SER A CA 1
ATOM 1287 C C . SER A 1 174 ? 4.162 1.756 17.007 1.00 87.25 174 SER A C 1
ATOM 1289 O O . SER A 1 174 ? 5.254 1.207 17.089 1.00 87.25 174 SER A O 1
ATOM 1291 N N . PHE A 1 175 ? 3.643 2.448 18.024 1.00 83.56 175 PHE A N 1
ATOM 1292 C CA . PHE A 1 175 ? 4.350 2.590 19.295 1.00 83.56 175 PHE A CA 1
ATOM 1293 C C . PHE A 1 175 ? 4.519 1.245 20.022 1.00 83.56 175 PHE A C 1
ATOM 1295 O O . PHE A 1 175 ? 5.513 1.044 20.711 1.00 83.56 175 PHE A O 1
ATOM 1302 N N . GLN A 1 176 ? 3.568 0.314 19.871 1.00 86.25 176 GLN A N 1
ATOM 1303 C CA . GLN A 1 176 ? 3.633 -1.004 20.512 1.00 86.25 176 GLN A CA 1
ATOM 1304 C C . GLN A 1 176 ? 4.203 -2.102 19.605 1.00 86.25 176 GLN A C 1
ATOM 1306 O O . GLN A 1 176 ? 4.833 -3.028 20.109 1.00 86.25 176 GLN A O 1
ATOM 1311 N N . GLN A 1 177 ? 3.930 -2.051 18.299 1.00 89.75 177 GLN A N 1
ATOM 1312 C CA . GLN A 1 177 ? 4.256 -3.120 17.338 1.00 89.75 177 GLN A CA 1
ATOM 1313 C C . GLN A 1 177 ? 5.383 -2.751 16.361 1.00 89.75 177 GLN A C 1
ATOM 1315 O O . GLN A 1 177 ? 5.795 -3.587 15.553 1.00 89.75 177 GLN A O 1
ATOM 1320 N N . GLY A 1 178 ? 5.881 -1.516 16.431 1.00 88.69 178 GLY A N 1
ATOM 1321 C CA . GLY A 1 178 ? 6.831 -0.960 15.474 1.00 88.69 178 GLY A CA 1
ATOM 1322 C C . GLY A 1 178 ? 6.177 -0.536 14.150 1.00 88.69 178 GLY A C 1
ATOM 1323 O O . GLY A 1 178 ? 5.019 -0.880 13.881 1.00 88.69 178 GLY A O 1
ATOM 1324 N N . PRO A 1 179 ? 6.913 0.212 13.312 1.00 91.62 179 PRO A N 1
ATOM 1325 C CA . PRO A 1 179 ? 6.464 0.583 11.974 1.00 91.62 179 PRO A CA 1
ATOM 1326 C C . PRO A 1 179 ? 6.518 -0.626 11.021 1.00 91.62 179 PRO A C 1
ATOM 1328 O O . PRO A 1 179 ? 6.990 -1.701 11.400 1.00 91.62 179 PRO A O 1
ATOM 1331 N N . ILE A 1 180 ? 6.002 -0.488 9.801 1.00 93.69 180 ILE A N 1
ATOM 1332 C CA . ILE A 1 180 ? 6.168 -1.480 8.725 1.00 93.69 180 ILE A CA 1
ATOM 1333 C C . ILE A 1 180 ? 7.236 -0.941 7.776 1.00 93.69 180 ILE A C 1
ATOM 1335 O O . ILE A 1 180 ? 7.012 0.114 7.183 1.00 93.69 180 ILE A O 1
ATOM 1339 N N . LEU A 1 181 ? 8.354 -1.660 7.661 1.00 91.88 181 LEU A N 1
ATOM 1340 C CA . LEU A 1 181 ? 9.475 -1.295 6.790 1.00 91.88 181 LEU A CA 1
ATOM 1341 C C . LEU A 1 181 ? 9.126 -1.531 5.312 1.00 91.88 181 LEU A C 1
ATOM 1343 O O . LEU A 1 181 ? 8.332 -2.423 4.997 1.00 91.88 181 LEU A O 1
ATOM 1347 N N . ASP A 1 182 ? 9.709 -0.736 4.429 1.00 89.31 182 ASP A N 1
ATOM 1348 C CA . ASP A 1 182 ? 9.698 -0.857 2.967 1.00 89.31 182 ASP A CA 1
ATOM 1349 C C . ASP A 1 182 ? 9.934 -2.282 2.471 1.00 89.31 182 ASP A C 1
ATOM 1351 O O . ASP A 1 182 ? 9.173 -2.778 1.638 1.00 89.31 182 ASP A O 1
ATOM 1355 N N . ASP A 1 183 ? 10.869 -2.987 3.082 1.00 87.94 183 ASP A N 1
ATOM 1356 C CA . ASP A 1 183 ? 11.254 -4.339 2.729 1.00 87.94 183 ASP A CA 1
ATOM 1357 C C . ASP A 1 183 ? 10.119 -5.351 3.040 1.00 87.94 183 ASP A C 1
ATOM 1359 O O . ASP A 1 183 ? 9.777 -6.239 2.238 1.00 87.94 183 ASP A O 1
ATOM 1363 N N . GLU A 1 184 ? 9.388 -5.129 4.150 1.00 91.69 184 GLU A N 1
ATOM 1364 C CA . GLU A 1 184 ? 8.147 -5.855 4.468 1.00 91.69 184 GLU A CA 1
ATOM 1365 C C . GLU A 1 184 ? 7.042 -5.555 3.436 1.00 91.69 184 GLU A C 1
ATOM 1367 O O . GLU A 1 184 ? 6.270 -6.450 3.063 1.00 91.69 184 GLU A O 1
ATOM 1372 N N . ILE A 1 185 ? 6.943 -4.305 2.972 1.00 94.12 185 ILE A N 1
ATOM 1373 C CA . ILE A 1 185 ? 5.935 -3.875 1.993 1.00 94.12 185 ILE A CA 1
ATOM 1374 C C . ILE A 1 185 ? 6.261 -4.467 0.617 1.00 94.12 185 ILE A C 1
ATOM 1376 O O . ILE A 1 185 ? 5.381 -5.055 -0.024 1.00 94.12 185 ILE A O 1
ATOM 1380 N N . ASN A 1 186 ? 7.517 -4.386 0.176 1.00 93.06 186 ASN A N 1
ATOM 1381 C CA . ASN A 1 186 ? 8.006 -4.949 -1.077 1.00 93.06 186 ASN A CA 1
ATOM 1382 C C . ASN A 1 186 ? 7.711 -6.454 -1.128 1.00 93.06 186 ASN A C 1
ATOM 1384 O O . ASN A 1 186 ? 7.092 -6.943 -2.084 1.00 93.06 186 ASN A O 1
ATOM 1388 N N . GLN A 1 187 ? 8.043 -7.183 -0.058 1.00 92.25 187 GLN A N 1
ATOM 1389 C CA . GLN A 1 187 ? 7.743 -8.609 0.050 1.00 92.25 187 GLN A CA 1
ATOM 1390 C C . GLN A 1 187 ? 6.235 -8.900 -0.020 1.00 92.25 187 GLN A C 1
ATOM 1392 O O . GLN A 1 187 ? 5.829 -9.897 -0.626 1.00 92.25 187 GLN A O 1
ATOM 1397 N N . ALA A 1 188 ? 5.398 -8.052 0.582 1.00 93.44 188 ALA A N 1
ATOM 1398 C CA . ALA A 1 188 ? 3.961 -8.282 0.661 1.00 93.44 188 ALA A CA 1
ATOM 1399 C C . ALA A 1 188 ? 3.211 -7.969 -0.643 1.00 93.44 188 ALA A C 1
ATOM 1401 O O . ALA A 1 188 ? 2.295 -8.722 -0.984 1.00 93.44 188 ALA A O 1
ATOM 1402 N N . ILE A 1 189 ? 3.559 -6.886 -1.356 1.00 94.94 189 ILE A N 1
ATOM 1403 C CA . ILE A 1 189 ? 2.772 -6.409 -2.511 1.00 94.94 189 ILE A CA 1
ATOM 1404 C C . ILE A 1 189 ? 3.543 -6.232 -3.822 1.00 94.94 189 ILE A C 1
ATOM 1406 O O . ILE A 1 189 ? 2.892 -6.156 -4.860 1.00 94.94 189 ILE A O 1
ATOM 1410 N N . VAL A 1 190 ? 4.881 -6.209 -3.822 1.00 93.06 190 VAL A N 1
ATOM 1411 C CA . VAL A 1 190 ? 5.690 -6.039 -5.049 1.00 93.06 190 VAL A CA 1
ATOM 1412 C C . VAL A 1 190 ? 6.178 -7.389 -5.574 1.00 93.06 190 VAL A C 1
ATOM 1414 O O . VAL A 1 190 ? 5.813 -7.785 -6.685 1.00 93.06 190 VAL A O 1
ATOM 1417 N N . ARG A 1 191 ? 6.940 -8.149 -4.776 1.00 91.06 191 ARG A N 1
ATOM 1418 C CA . ARG A 1 191 ? 7.494 -9.454 -5.198 1.00 91.06 191 ARG A CA 1
ATOM 1419 C C . ARG A 1 191 ? 6.431 -10.425 -5.740 1.00 91.06 191 ARG A C 1
ATOM 1421 O O . ARG A 1 191 ? 6.699 -11.065 -6.761 1.00 91.06 191 ARG A O 1
ATOM 1428 N N . PRO A 1 192 ? 5.213 -10.519 -5.159 1.00 91.62 192 PRO A N 1
ATOM 1429 C CA . PRO A 1 192 ? 4.192 -11.463 -5.622 1.00 91.62 192 PRO A CA 1
ATOM 1430 C C . PRO A 1 192 ? 3.532 -11.119 -6.966 1.00 91.62 192 PRO A C 1
ATOM 1432 O O . PRO A 1 192 ? 2.744 -11.923 -7.464 1.00 91.62 192 PRO A O 1
ATOM 1435 N N . LEU A 1 193 ? 3.789 -9.944 -7.554 1.00 90.00 193 LEU A N 1
ATOM 1436 C CA . LEU A 1 193 ? 3.102 -9.515 -8.775 1.00 90.00 193 LEU A CA 1
ATOM 1437 C C . LEU A 1 193 ? 3.543 -10.349 -9.980 1.00 90.00 193 LEU A C 1
ATOM 1439 O O . LEU A 1 193 ? 4.671 -10.224 -10.462 1.00 90.00 193 LEU A O 1
ATOM 1443 N N . VAL A 1 194 ? 2.625 -11.169 -10.488 1.00 91.06 194 VAL A N 1
ATOM 1444 C CA . VAL A 1 194 ? 2.842 -12.013 -11.669 1.00 91.06 194 VAL A CA 1
ATOM 1445 C C . VAL A 1 194 ? 2.675 -11.236 -12.975 1.00 91.06 194 VAL A C 1
ATOM 1447 O O . VAL A 1 194 ? 2.137 -10.126 -13.013 1.00 91.06 194 VAL A O 1
ATOM 1450 N N . HIS A 1 195 ? 3.118 -11.841 -14.076 1.00 89.94 195 HIS A N 1
ATOM 1451 C CA . HIS A 1 195 ? 3.036 -11.240 -15.402 1.00 89.94 195 HIS A CA 1
ATOM 1452 C C . HIS A 1 195 ? 1.623 -10.754 -15.770 1.00 89.94 195 HIS A C 1
ATOM 1454 O O . HIS A 1 195 ? 0.633 -11.472 -15.625 1.00 89.94 195 HIS A O 1
ATOM 1460 N N . GLY A 1 196 ? 1.549 -9.519 -16.273 1.00 88.94 196 GLY A N 1
ATOM 1461 C CA . GLY A 1 196 ? 0.304 -8.865 -16.685 1.00 88.94 196 GLY A CA 1
ATOM 1462 C C . GLY A 1 196 ? -0.507 -8.227 -15.551 1.00 88.94 196 GLY A C 1
ATOM 1463 O O . GLY A 1 196 ? -1.528 -7.603 -15.840 1.00 88.94 196 GLY A O 1
ATOM 1464 N N . VAL A 1 197 ? -0.072 -8.344 -14.292 1.00 93.50 197 VAL A N 1
ATOM 1465 C CA . VAL A 1 197 ? -0.648 -7.606 -13.155 1.00 93.50 197 VAL A CA 1
ATOM 1466 C C . VAL A 1 197 ? -0.024 -6.215 -13.072 1.00 93.50 197 VAL A C 1
ATOM 1468 O O . VAL A 1 197 ? 1.184 -6.059 -13.267 1.00 93.50 197 VAL A O 1
ATOM 1471 N N . LYS A 1 198 ? -0.837 -5.205 -12.749 1.00 95.69 198 LYS A N 1
ATOM 1472 C CA . LYS A 1 198 ? -0.376 -3.831 -12.503 1.00 95.69 198 LYS A CA 1
ATOM 1473 C C . LYS A 1 198 ? -0.734 -3.388 -11.091 1.00 95.69 198 LYS A C 1
ATOM 1475 O O . LYS A 1 198 ? -1.908 -3.407 -10.739 1.00 95.69 198 LYS A O 1
ATOM 1480 N N . LEU A 1 199 ? 0.249 -2.939 -10.321 1.00 96.75 199 LEU A N 1
ATOM 1481 C CA . LEU A 1 199 ? 0.075 -2.293 -9.024 1.00 96.75 199 LEU A CA 1
ATOM 1482 C C . LEU A 1 199 ? 0.371 -0.796 -9.144 1.00 96.75 199 LEU A C 1
ATOM 1484 O O . LEU A 1 199 ? 1.456 -0.409 -9.577 1.00 96.75 199 LEU A O 1
ATOM 1488 N N . HIS A 1 200 ? -0.579 0.027 -8.708 1.00 96.38 200 HIS A N 1
ATOM 1489 C CA . HIS A 1 200 ? -0.377 1.455 -8.478 1.00 96.38 200 HIS A CA 1
ATOM 1490 C C . HIS A 1 200 ? -0.411 1.706 -6.973 1.00 96.38 200 HIS A C 1
ATOM 1492 O O . HIS A 1 200 ? -1.446 1.526 -6.331 1.00 96.38 200 HIS A O 1
ATOM 1498 N N . ALA A 1 201 ? 0.722 2.098 -6.413 1.00 96.31 201 ALA A N 1
ATOM 1499 C CA . ALA A 1 201 ? 0.844 2.503 -5.031 1.00 96.31 201 ALA A CA 1
ATOM 1500 C C . ALA A 1 201 ? 0.881 4.028 -4.935 1.00 96.31 201 ALA A C 1
ATOM 1502 O O . ALA A 1 201 ? 1.638 4.680 -5.651 1.00 96.31 201 ALA A O 1
ATOM 1503 N N . ILE A 1 202 ? 0.060 4.592 -4.058 1.00 95.12 202 ILE A N 1
ATOM 1504 C CA . ILE A 1 202 ? 0.011 6.022 -3.768 1.00 95.12 202 ILE A CA 1
ATOM 1505 C C . ILE A 1 202 ? 0.303 6.184 -2.283 1.00 95.12 202 ILE A C 1
ATOM 1507 O O . ILE A 1 202 ? -0.511 5.788 -1.449 1.00 95.12 202 ILE A O 1
ATOM 1511 N N . VAL A 1 203 ? 1.464 6.735 -1.949 1.00 93.19 203 VAL A N 1
ATOM 1512 C CA . VAL A 1 203 ? 1.881 6.898 -0.555 1.00 93.19 203 VAL A CA 1
ATOM 1513 C C . VAL A 1 203 ? 2.061 8.380 -0.261 1.00 93.19 203 VAL A C 1
ATOM 1515 O O . VAL A 1 203 ? 2.952 9.031 -0.799 1.00 93.19 203 VAL A O 1
ATOM 1518 N N . ASP A 1 204 ? 1.180 8.902 0.586 1.00 89.88 204 ASP A N 1
ATOM 1519 C CA . ASP A 1 204 ? 1.221 10.263 1.111 1.00 89.88 204 ASP A CA 1
ATOM 1520 C C . ASP A 1 204 ? 1.713 10.218 2.562 1.00 89.88 204 ASP A C 1
ATOM 1522 O O . ASP A 1 204 ? 0.945 10.087 3.519 1.00 89.88 204 ASP A O 1
ATOM 1526 N N . ALA A 1 205 ? 3.036 10.193 2.700 1.00 84.81 205 ALA A N 1
ATOM 1527 C CA . ALA A 1 205 ? 3.732 10.158 3.978 1.00 84.81 205 ALA A CA 1
ATOM 1528 C C . ALA A 1 205 ? 5.119 10.800 3.843 1.00 84.81 205 ALA A C 1
ATOM 1530 O O . ALA A 1 205 ? 5.723 10.793 2.763 1.00 84.81 205 ALA A O 1
ATOM 1531 N N . CYS A 1 206 ? 5.657 11.325 4.946 1.00 79.12 206 CYS A N 1
ATOM 1532 C CA . CYS A 1 206 ? 7.040 11.798 4.986 1.00 79.12 206 CYS A CA 1
ATOM 1533 C C . CYS A 1 206 ? 8.005 10.654 4.639 1.00 79.12 206 CYS A C 1
ATOM 1535 O O . CYS A 1 206 ? 7.760 9.515 5.022 1.00 79.12 206 CYS A O 1
ATOM 1537 N N . HIS A 1 207 ? 9.077 10.975 3.910 1.00 74.00 207 HIS A N 1
ATOM 1538 C CA . HIS A 1 207 ? 10.131 10.034 3.505 1.00 74.00 207 HIS A CA 1
ATOM 1539 C C . HIS A 1 207 ? 9.676 8.843 2.620 1.00 74.00 207 HIS A C 1
ATOM 1541 O O . HIS A 1 207 ? 10.454 8.007 2.208 1.00 74.00 207 HIS A O 1
ATOM 1547 N N . SER A 1 208 ? 8.447 8.843 2.104 1.00 76.81 208 SER A N 1
ATOM 1548 C CA . SER A 1 208 ? 7.887 7.744 1.290 1.00 76.81 208 SER A CA 1
ATOM 1549 C C . SER A 1 208 ? 8.449 7.546 -0.138 1.00 76.81 208 SER A C 1
ATOM 1551 O O . SER A 1 208 ? 7.821 6.892 -0.973 1.00 76.81 208 SER A O 1
ATOM 1553 N N . ALA A 1 209 ? 9.601 8.126 -0.486 1.00 75.00 209 ALA A N 1
ATOM 1554 C CA . ALA A 1 209 ? 10.132 8.106 -1.856 1.00 75.00 209 ALA A CA 1
ATOM 1555 C C . ALA A 1 209 ? 10.591 6.710 -2.318 1.00 75.00 209 ALA A C 1
ATOM 1557 O O . ALA A 1 209 ? 10.490 6.399 -3.511 1.00 75.00 209 ALA A O 1
ATOM 1558 N N . THR A 1 210 ? 11.081 5.897 -1.384 1.00 78.25 210 THR A N 1
ATOM 1559 C CA . THR A 1 210 ? 11.627 4.552 -1.616 1.00 78.25 210 THR A CA 1
ATOM 1560 C C . THR A 1 210 ? 10.840 3.454 -0.906 1.00 78.25 210 THR A C 1
ATOM 1562 O O . THR A 1 210 ? 11.184 2.306 -1.062 1.00 78.25 210 THR A O 1
ATOM 1565 N N . VAL A 1 211 ? 9.677 3.753 -0.310 1.00 85.38 211 VAL A N 1
ATOM 1566 C CA . VAL A 1 211 ? 8.844 2.837 0.513 1.00 85.38 211 VAL A CA 1
ATOM 1567 C C . VAL A 1 211 ? 8.383 1.506 -0.133 1.00 85.38 211 VAL A C 1
ATOM 1569 O O . VAL A 1 211 ? 7.676 0.715 0.487 1.00 85.38 211 VAL A O 1
ATOM 1572 N N . LEU A 1 212 ? 8.682 1.284 -1.415 1.00 85.50 212 LEU A N 1
ATOM 1573 C CA . LEU A 1 212 ? 8.407 0.041 -2.148 1.00 85.50 212 LEU A CA 1
ATOM 1574 C C . LEU A 1 212 ? 9.664 -0.621 -2.723 1.00 85.50 212 LEU A C 1
ATOM 1576 O O . LEU A 1 212 ? 9.534 -1.619 -3.434 1.00 85.50 212 LEU A O 1
ATOM 1580 N N . ASP A 1 213 ? 10.839 -0.045 -2.509 1.00 84.44 213 ASP A N 1
ATOM 1581 C CA . ASP A 1 213 ? 12.125 -0.464 -3.059 1.00 84.44 213 ASP A CA 1
ATOM 1582 C C . ASP A 1 213 ? 12.124 -0.714 -4.565 1.00 84.44 213 ASP A C 1
ATOM 1584 O O . ASP A 1 213 ? 12.574 -1.740 -5.090 1.00 84.44 213 ASP A O 1
ATOM 1588 N N . LEU A 1 214 ? 11.541 0.234 -5.295 1.00 86.94 214 LEU A N 1
ATOM 1589 C CA . LEU A 1 214 ? 11.504 0.150 -6.745 1.00 86.94 214 LEU A CA 1
ATOM 1590 C C . LEU A 1 214 ? 12.853 0.596 -7.332 1.00 86.94 214 LEU A C 1
ATOM 1592 O O . LEU A 1 214 ? 13.387 1.629 -6.936 1.00 86.94 214 LEU A O 1
ATOM 1596 N N . PRO A 1 215 ? 13.375 -0.123 -8.341 1.00 84.12 215 PRO A N 1
ATOM 1597 C CA . PRO A 1 215 ? 14.729 0.063 -8.859 1.00 84.12 215 PRO A CA 1
ATOM 1598 C C . PRO A 1 215 ? 14.935 1.386 -9.602 1.00 84.12 215 PRO A C 1
ATOM 1600 O O . PRO A 1 215 ? 16.074 1.804 -9.795 1.00 84.12 215 PRO A O 1
ATOM 1603 N N . TYR A 1 216 ? 13.863 2.036 -10.061 1.00 83.81 216 TYR A N 1
ATOM 1604 C CA . TYR A 1 216 ? 13.951 3.298 -10.786 1.00 83.81 216 TYR A CA 1
ATOM 1605 C C . TYR A 1 216 ? 13.099 4.362 -10.116 1.00 83.81 216 TYR A C 1
ATOM 1607 O O . TYR A 1 216 ? 11.909 4.164 -9.872 1.00 83.81 216 TYR A O 1
ATOM 1615 N N . ARG A 1 217 ? 13.699 5.529 -9.892 1.00 83.69 217 ARG A N 1
ATOM 1616 C CA . ARG A 1 217 ? 13.038 6.694 -9.304 1.00 83.69 217 ARG A CA 1
ATOM 1617 C C . ARG A 1 217 ? 13.075 7.866 -10.272 1.00 83.69 217 ARG A C 1
ATOM 1619 O O . ARG A 1 217 ? 14.124 8.219 -10.802 1.00 83.69 217 ARG A O 1
ATOM 1626 N N . CYS A 1 218 ? 11.929 8.487 -10.494 1.00 81.88 218 CYS A N 1
ATOM 1627 C CA . CYS A 1 218 ? 11.763 9.696 -11.284 1.00 81.88 218 CYS A CA 1
ATOM 1628 C C . CYS A 1 218 ? 11.374 10.853 -10.365 1.00 81.88 218 CYS A C 1
ATOM 1630 O O . CYS A 1 218 ? 10.370 10.787 -9.656 1.00 81.88 218 CYS A O 1
ATOM 1632 N N . THR A 1 219 ? 12.150 11.932 -10.382 1.00 79.50 219 THR A N 1
ATOM 1633 C CA . THR A 1 219 ? 11.843 13.154 -9.631 1.00 79.50 219 THR A CA 1
ATOM 1634 C C . THR A 1 219 ? 11.559 14.304 -10.584 1.00 79.50 219 THR A C 1
ATOM 1636 O O . THR A 1 219 ? 12.259 14.499 -11.583 1.00 79.50 219 THR A O 1
ATOM 1639 N N . PHE A 1 220 ? 10.522 15.085 -10.279 1.00 78.25 220 PHE A N 1
ATOM 1640 C CA . PHE A 1 220 ? 10.235 16.321 -11.000 1.00 78.25 220 PHE A CA 1
ATOM 1641 C C . PHE A 1 220 ? 10.794 17.521 -10.232 1.00 78.25 220 PHE A C 1
ATOM 1643 O O . PHE A 1 220 ? 10.337 17.839 -9.130 1.00 78.25 220 PHE A O 1
ATOM 1650 N N . SER A 1 221 ? 11.767 18.220 -10.824 1.00 68.19 221 SER A N 1
ATOM 1651 C CA . SER A 1 221 ? 12.302 19.451 -10.239 1.00 68.19 221 SER A CA 1
ATOM 1652 C C . SER A 1 221 ? 11.620 20.675 -10.838 1.00 68.19 221 SER A C 1
ATOM 1654 O O . SER A 1 221 ? 11.874 21.042 -11.986 1.00 68.19 221 SER A O 1
ATOM 1656 N N . LYS A 1 222 ? 10.819 21.377 -10.026 1.00 66.62 222 LYS A N 1
ATOM 1657 C CA . LYS A 1 222 ? 10.209 22.662 -10.415 1.00 66.62 222 LYS A CA 1
ATOM 1658 C C . LYS A 1 222 ? 11.243 23.711 -10.842 1.00 66.62 222 LYS A C 1
ATOM 1660 O O . LYS A 1 222 ? 10.921 24.569 -11.651 1.00 66.62 222 LYS A O 1
ATOM 1665 N N . GLN A 1 223 ? 12.467 23.642 -10.311 1.00 65.62 223 GLN A N 1
ATOM 1666 C CA . GLN A 1 223 ? 13.528 24.613 -10.598 1.00 65.62 223 GLN A CA 1
ATOM 1667 C C . GLN A 1 223 ? 14.088 24.479 -12.021 1.00 65.62 223 GLN A C 1
ATOM 1669 O O . GLN A 1 223 ? 14.519 25.471 -12.596 1.00 65.62 223 GLN A O 1
ATOM 1674 N N . TYR A 1 224 ? 14.068 23.270 -12.586 1.00 67.00 224 TYR A N 1
ATOM 1675 C CA . TYR A 1 224 ? 14.630 22.986 -13.911 1.00 67.00 224 TYR A CA 1
ATOM 1676 C C . TYR A 1 224 ? 13.566 22.599 -14.947 1.00 67.00 224 TYR A C 1
ATOM 1678 O O . TYR A 1 224 ? 13.893 22.426 -16.116 1.00 67.00 224 TYR A O 1
ATOM 1686 N N . GLY A 1 225 ? 12.303 22.441 -14.532 1.00 75.06 225 GLY A N 1
ATOM 1687 C CA . GLY A 1 225 ? 11.197 22.062 -15.414 1.00 75.06 225 GLY A CA 1
ATOM 1688 C C . GLY A 1 225 ? 11.358 20.684 -16.064 1.00 75.06 225 GLY A C 1
ATOM 1689 O O . GLY A 1 225 ? 10.696 20.406 -17.059 1.00 75.06 225 GLY A O 1
ATOM 1690 N N . CYS A 1 226 ? 12.236 19.826 -15.535 1.00 75.31 226 CYS A N 1
ATOM 1691 C CA . CYS A 1 226 ? 12.595 18.550 -16.142 1.00 75.31 226 CYS A CA 1
ATOM 1692 C C . CYS A 1 226 ? 12.403 17.364 -15.187 1.00 75.31 226 CYS A C 1
ATOM 1694 O O . CYS A 1 226 ? 12.413 17.503 -13.957 1.00 75.31 226 CYS A O 1
ATOM 1696 N N . LEU A 1 227 ? 12.216 16.187 -15.789 1.00 78.75 227 LEU A N 1
ATOM 1697 C CA . LEU A 1 227 ? 12.186 14.897 -15.108 1.00 78.75 227 LEU A CA 1
ATOM 1698 C C . LEU A 1 227 ? 13.606 14.340 -15.024 1.00 78.75 227 LEU A C 1
ATOM 1700 O O . LEU A 1 227 ? 14.315 14.291 -16.031 1.00 78.75 227 LEU A O 1
ATOM 1704 N N . ARG A 1 228 ? 14.006 13.883 -13.838 1.00 80.44 228 ARG A N 1
ATOM 1705 C CA . ARG A 1 228 ? 15.289 13.213 -13.625 1.00 80.44 228 ARG A CA 1
ATOM 1706 C C . ARG A 1 228 ? 15.053 11.777 -13.194 1.00 80.44 228 ARG A C 1
ATOM 1708 O O . ARG A 1 228 ? 14.390 11.536 -12.191 1.00 80.44 228 ARG A O 1
ATOM 1715 N N . TRP A 1 229 ? 15.632 10.842 -13.937 1.00 80.50 229 TRP A N 1
ATOM 1716 C CA . TRP A 1 229 ? 15.638 9.429 -13.581 1.00 80.50 229 TRP A CA 1
ATOM 1717 C C . TRP A 1 229 ? 16.895 9.079 -12.788 1.00 80.50 229 TRP A C 1
ATOM 1719 O O . TRP A 1 229 ? 17.992 9.541 -13.109 1.00 80.50 229 TRP A O 1
ATOM 1729 N N . MET A 1 230 ? 16.721 8.265 -11.756 1.00 80.44 230 MET A N 1
ATOM 1730 C CA . MET A 1 230 ? 17.769 7.723 -10.904 1.00 80.44 230 MET A CA 1
ATOM 1731 C C . MET A 1 230 ? 17.604 6.208 -10.830 1.00 80.44 230 MET A C 1
ATOM 1733 O O . MET A 1 230 ? 16.485 5.692 -10.813 1.00 80.44 230 MET A O 1
ATOM 1737 N N . ASP A 1 231 ? 18.738 5.523 -10.837 1.00 82.12 231 ASP A N 1
ATOM 1738 C CA . ASP A 1 231 ? 18.835 4.091 -10.597 1.00 82.12 231 ASP A CA 1
ATOM 1739 C C . ASP A 1 231 ? 19.071 3.890 -9.100 1.00 82.12 231 ASP A C 1
ATOM 1741 O O . ASP A 1 231 ? 20.066 4.382 -8.564 1.00 82.12 231 ASP A O 1
ATOM 1745 N N . GLU A 1 232 ? 18.119 3.242 -8.440 1.00 78.44 232 GLU A N 1
ATOM 1746 C CA . GLU A 1 232 ? 18.125 2.956 -7.001 1.00 78.44 232 GLU A CA 1
ATOM 1747 C C . GLU A 1 232 ? 18.327 1.460 -6.739 1.00 78.44 232 GLU A C 1
ATOM 1749 O O . GLU A 1 232 ? 18.023 0.966 -5.660 1.00 78.44 232 GLU A O 1
ATOM 1754 N N . ARG A 1 233 ? 18.816 0.696 -7.726 1.00 78.94 233 ARG A N 1
ATOM 1755 C CA . ARG A 1 233 ? 19.113 -0.721 -7.506 1.00 78.94 233 ARG A CA 1
ATOM 1756 C C . ARG A 1 233 ? 20.159 -0.880 -6.395 1.00 78.94 233 ARG A C 1
ATOM 1758 O O . ARG A 1 233 ? 21.178 -0.180 -6.426 1.00 78.94 233 ARG A O 1
ATOM 1765 N N . PRO A 1 234 ? 19.949 -1.823 -5.462 1.00 72.88 234 PRO A N 1
ATOM 1766 C CA . PRO A 1 234 ? 20.842 -2.001 -4.331 1.00 72.88 234 PRO A CA 1
ATOM 1767 C C . PRO A 1 234 ? 22.217 -2.478 -4.807 1.00 72.88 234 PRO A C 1
ATOM 1769 O O . PRO A 1 234 ? 22.343 -3.340 -5.685 1.00 72.88 234 PRO A O 1
ATOM 1772 N N . LEU A 1 235 ? 23.272 -1.904 -4.224 1.00 70.06 235 LEU A N 1
ATOM 1773 C CA . LEU A 1 235 ? 24.662 -2.177 -4.612 1.00 70.06 235 LEU A CA 1
ATOM 1774 C C . LEU A 1 235 ? 25.103 -3.602 -4.241 1.00 70.06 235 LEU A C 1
ATOM 1776 O O . LEU A 1 235 ? 26.007 -4.150 -4.870 1.00 70.06 235 LEU A O 1
ATOM 1780 N N . ASN A 1 236 ? 24.443 -4.208 -3.250 1.00 72.19 236 ASN A N 1
ATOM 1781 C CA . ASN A 1 236 ? 24.689 -5.574 -2.785 1.00 72.19 236 ASN A CA 1
ATOM 1782 C C . ASN A 1 236 ? 24.076 -6.660 -3.702 1.00 72.19 236 ASN A C 1
ATOM 1784 O O . ASN A 1 236 ? 24.314 -7.849 -3.492 1.00 72.19 236 ASN A O 1
ATOM 1788 N N . GLY A 1 237 ? 23.307 -6.271 -4.729 1.00 68.06 237 GLY A N 1
ATOM 1789 C CA . GLY A 1 237 ? 22.670 -7.193 -5.671 1.00 68.06 237 GLY A CA 1
ATOM 1790 C C . GLY A 1 237 ? 21.363 -7.831 -5.181 1.00 68.06 237 GLY A C 1
ATOM 1791 O O . GLY A 1 237 ? 20.893 -8.780 -5.815 1.00 68.06 237 GLY A O 1
ATOM 1792 N N . ALA A 1 238 ? 20.760 -7.337 -4.094 1.00 73.06 238 ALA A N 1
ATOM 1793 C CA . ALA A 1 238 ? 19.463 -7.805 -3.614 1.00 73.06 238 ALA A CA 1
ATOM 1794 C C . ALA A 1 238 ? 18.372 -7.658 -4.695 1.00 73.06 238 ALA A C 1
ATOM 1796 O O . ALA A 1 238 ? 18.215 -6.622 -5.346 1.00 73.06 238 ALA A O 1
ATOM 1797 N N . CYS A 1 239 ? 17.598 -8.725 -4.917 1.00 71.44 239 CYS A N 1
ATOM 1798 C CA . CYS A 1 239 ? 16.514 -8.711 -5.895 1.00 71.44 239 CYS A CA 1
ATOM 1799 C C . CYS A 1 239 ? 15.230 -8.170 -5.252 1.00 71.44 239 CYS A C 1
ATOM 1801 O O . CYS A 1 239 ? 14.464 -8.926 -4.653 1.00 71.44 239 CYS A O 1
ATOM 1803 N N . LYS A 1 240 ? 14.981 -6.868 -5.421 1.00 77.06 240 LYS A N 1
ATOM 1804 C CA . LYS A 1 240 ? 13.770 -6.175 -4.940 1.00 77.06 240 LYS A CA 1
ATOM 1805 C C . LYS A 1 240 ? 12.655 -6.070 -6.010 1.00 77.06 240 LYS A C 1
ATOM 1807 O O . LYS A 1 240 ? 11.752 -5.241 -5.928 1.00 77.06 240 LYS A O 1
ATOM 1812 N N . GLY A 1 241 ? 12.723 -6.909 -7.053 1.00 79.56 241 GLY A N 1
ATOM 1813 C CA . GLY A 1 241 ? 11.831 -6.869 -8.220 1.00 79.56 241 GLY A CA 1
ATOM 1814 C C . GLY A 1 241 ? 10.527 -7.674 -8.107 1.00 79.56 241 GLY A C 1
ATOM 1815 O O . GLY A 1 241 ? 10.319 -8.442 -7.173 1.00 79.56 241 GLY A O 1
ATOM 1816 N N . THR A 1 242 ? 9.632 -7.524 -9.090 1.00 83.56 242 THR A N 1
ATOM 1817 C CA . THR A 1 242 ? 8.382 -8.305 -9.192 1.00 83.56 242 THR A CA 1
ATOM 1818 C C . THR A 1 242 ? 8.604 -9.673 -9.846 1.00 83.56 242 THR A C 1
ATOM 1820 O O . THR A 1 242 ? 9.573 -9.886 -10.574 1.00 83.56 242 THR A O 1
ATOM 1823 N N . SER A 1 243 ? 7.631 -10.578 -9.706 1.00 83.44 243 SER A N 1
ATOM 1824 C CA . SER A 1 243 ? 7.558 -11.851 -10.450 1.00 83.44 243 SER A CA 1
ATOM 1825 C C . SER A 1 243 ? 7.044 -11.693 -11.900 1.00 83.44 243 SER A C 1
ATOM 1827 O O . SER A 1 243 ? 6.381 -12.581 -12.442 1.00 83.44 243 SER A O 1
ATOM 1829 N N . GLY A 1 244 ? 7.320 -10.550 -12.541 1.00 82.50 244 GLY A N 1
ATOM 1830 C CA . GLY A 1 244 ? 6.951 -10.247 -13.932 1.00 82.50 244 GLY A CA 1
ATOM 1831 C C . GLY A 1 244 ? 5.801 -9.248 -14.106 1.00 82.50 244 GLY A C 1
ATOM 1832 O O . GLY A 1 244 ? 5.498 -8.869 -15.241 1.00 82.50 244 GLY A O 1
ATOM 1833 N N . GLY A 1 245 ? 5.157 -8.826 -13.015 1.00 89.69 245 GLY A N 1
ATOM 1834 C CA . GLY A 1 245 ? 4.166 -7.746 -13.004 1.00 89.69 245 GLY A CA 1
ATOM 1835 C C . GLY A 1 245 ? 4.791 -6.347 -13.024 1.00 89.69 245 GLY A C 1
ATOM 1836 O O . GLY A 1 245 ? 6.010 -6.183 -12.994 1.00 89.69 245 GLY A O 1
ATOM 1837 N N . GLN A 1 246 ? 3.950 -5.316 -13.054 1.00 91.38 246 GLN A N 1
ATOM 1838 C CA . GLN A 1 246 ? 4.373 -3.913 -13.033 1.00 91.38 246 GLN A CA 1
ATOM 1839 C C . GLN A 1 246 ? 3.974 -3.258 -11.713 1.00 91.38 246 GLN A C 1
ATOM 1841 O O . GLN A 1 246 ? 2.829 -3.395 -11.287 1.00 91.38 246 GLN A O 1
ATOM 1846 N N . ALA A 1 247 ? 4.894 -2.512 -11.104 1.00 93.62 247 ALA A N 1
ATOM 1847 C CA . ALA A 1 247 ? 4.635 -1.693 -9.927 1.00 93.62 247 ALA A CA 1
ATOM 1848 C C . ALA A 1 247 ? 5.038 -0.240 -10.202 1.00 93.62 247 ALA A C 1
ATOM 1850 O O . ALA A 1 247 ? 6.107 0.021 -10.768 1.00 93.62 247 ALA A O 1
ATOM 1851 N N . VAL A 1 248 ? 4.164 0.684 -9.811 1.00 93.50 248 VAL A N 1
ATOM 1852 C CA . VAL A 1 248 ? 4.384 2.132 -9.859 1.00 93.50 248 VAL A CA 1
ATOM 1853 C C . VAL A 1 248 ? 4.058 2.702 -8.486 1.00 93.50 248 VAL A C 1
ATOM 1855 O O . VAL A 1 248 ? 2.972 2.459 -7.971 1.00 93.50 248 VAL A O 1
ATOM 1858 N N . LEU A 1 249 ? 4.985 3.461 -7.916 1.00 92.25 249 LEU A N 1
ATOM 1859 C CA . LEU A 1 249 ? 4.832 4.249 -6.702 1.00 92.25 249 LEU A CA 1
ATOM 1860 C C . LEU A 1 249 ? 4.681 5.721 -7.077 1.00 92.25 249 LEU A C 1
ATOM 1862 O O . LEU A 1 249 ? 5.503 6.259 -7.813 1.00 92.25 249 LEU A O 1
ATOM 1866 N N . ILE A 1 250 ? 3.673 6.382 -6.528 1.00 90.88 250 ILE A N 1
ATOM 1867 C CA . ILE A 1 250 ? 3.509 7.831 -6.579 1.00 90.88 250 ILE A CA 1
ATOM 1868 C C . ILE A 1 250 ? 3.584 8.332 -5.140 1.00 90.88 250 ILE A C 1
ATOM 1870 O O . ILE A 1 250 ? 2.756 7.945 -4.314 1.00 90.88 250 ILE A O 1
ATOM 1874 N N . SER A 1 251 ? 4.562 9.185 -4.847 1.00 85.50 251 SER A N 1
ATOM 1875 C CA . SER A 1 251 ? 4.729 9.794 -3.529 1.00 85.50 251 SER A CA 1
ATOM 1876 C C . SER A 1 251 ? 5.016 11.291 -3.618 1.00 85.50 251 SER A C 1
ATOM 1878 O O . SER A 1 251 ? 5.669 11.792 -4.538 1.00 85.50 251 SER A O 1
ATOM 1880 N N . GLY A 1 252 ? 4.480 12.037 -2.656 1.00 68.81 252 GLY A N 1
ATOM 1881 C CA . GLY A 1 252 ? 4.760 13.458 -2.479 1.00 68.81 252 GLY A CA 1
ATOM 1882 C C . GLY A 1 252 ? 5.718 13.647 -1.310 1.00 68.81 252 GLY A C 1
ATOM 1883 O O . GLY A 1 252 ? 5.447 13.160 -0.219 1.00 68.81 252 GLY A O 1
ATOM 1884 N N . SER A 1 253 ? 6.824 14.369 -1.512 1.00 57.62 253 SER A N 1
ATOM 1885 C CA . SER A 1 253 ? 7.729 14.740 -0.419 1.00 57.62 253 SER A CA 1
ATOM 1886 C C . SER A 1 253 ? 7.779 16.258 -0.270 1.00 57.62 253 SER A C 1
ATOM 1888 O O . SER A 1 253 ? 8.001 17.005 -1.231 1.00 57.62 253 SER A O 1
ATOM 1890 N N . SER A 1 254 ? 7.542 16.736 0.951 1.00 50.69 254 SER A N 1
ATOM 1891 C CA . SER A 1 254 ? 7.554 18.158 1.290 1.00 50.69 254 SER A CA 1
ATOM 1892 C C . SER A 1 254 ? 8.723 18.481 2.218 1.00 50.69 254 SER A C 1
ATOM 1894 O O . SER A 1 254 ? 8.534 18.776 3.394 1.00 50.69 254 SER A O 1
ATOM 1896 N N . ASN A 1 255 ? 9.937 18.536 1.671 1.00 50.38 255 ASN A N 1
ATOM 1897 C CA . ASN A 1 255 ? 11.112 19.052 2.391 1.00 50.38 255 ASN A CA 1
ATOM 1898 C C . ASN A 1 255 ? 11.194 20.595 2.310 1.00 50.38 255 ASN A C 1
ATOM 1900 O O . ASN A 1 255 ? 12.249 21.162 2.036 1.00 50.38 255 ASN A O 1
ATOM 1904 N N . GLY A 1 256 ? 10.063 21.304 2.433 1.00 40.75 256 GLY A N 1
ATOM 1905 C CA . GLY A 1 256 ? 9.986 22.771 2.276 1.00 40.75 256 GLY A CA 1
ATOM 1906 C C . GLY A 1 256 ? 10.044 23.281 0.823 1.00 40.75 256 GLY A C 1
ATOM 1907 O O . GLY A 1 256 ? 9.866 24.469 0.567 1.00 40.75 256 GLY A O 1
ATOM 1908 N N . LYS A 1 257 ? 10.228 22.384 -0.152 1.00 42.03 257 LYS A N 1
ATOM 1909 C CA . LYS A 1 257 ? 10.003 22.604 -1.588 1.00 42.03 257 LYS A CA 1
ATOM 1910 C C . LYS A 1 257 ? 9.084 21.481 -2.057 1.00 42.03 257 LYS A C 1
ATOM 1912 O O . LYS A 1 257 ? 9.452 20.323 -1.911 1.00 42.03 257 LYS A O 1
ATOM 1917 N N . THR A 1 258 ? 7.902 21.792 -2.588 1.00 43.47 258 THR A N 1
ATOM 1918 C CA . THR A 1 258 ? 6.966 20.767 -3.086 1.00 43.47 258 THR A CA 1
ATOM 1919 C C . THR A 1 258 ? 7.626 19.966 -4.212 1.00 43.47 258 THR A C 1
ATOM 1921 O O . THR A 1 258 ? 7.756 20.482 -5.329 1.00 43.47 258 THR A O 1
ATOM 1924 N N . GLN A 1 259 ? 8.045 18.734 -3.926 1.00 49.06 259 GLN A N 1
ATOM 1925 C CA . GLN A 1 259 ? 8.607 17.804 -4.901 1.00 49.06 259 GLN A CA 1
ATOM 1926 C C . GLN A 1 259 ? 7.680 16.594 -5.015 1.00 49.06 259 GLN A C 1
ATOM 1928 O O . GLN A 1 259 ? 7.248 16.024 -4.016 1.00 49.06 259 GLN A O 1
ATOM 1933 N N . MET A 1 260 ? 7.348 16.238 -6.253 1.00 53.56 260 MET A N 1
ATOM 1934 C CA . MET A 1 260 ? 6.602 15.021 -6.559 1.00 53.56 260 MET A CA 1
ATOM 1935 C C . MET A 1 260 ? 7.591 13.981 -7.074 1.00 53.56 260 MET A C 1
ATOM 1937 O O . MET A 1 260 ? 8.412 14.286 -7.950 1.00 53.56 260 MET A O 1
ATOM 1941 N N . THR A 1 261 ? 7.494 12.774 -6.532 1.00 55.56 261 THR A N 1
ATOM 1942 C CA . THR A 1 261 ? 8.352 11.640 -6.866 1.00 55.56 261 THR A CA 1
ATOM 1943 C C . THR A 1 261 ? 7.485 10.504 -7.396 1.00 55.56 261 THR A C 1
ATOM 1945 O O . THR A 1 261 ? 6.407 10.213 -6.881 1.00 55.56 261 THR A O 1
ATOM 1948 N N . CYS A 1 262 ? 7.940 9.869 -8.468 1.00 59.91 262 CYS A N 1
ATOM 1949 C CA . CYS A 1 262 ? 7.313 8.687 -9.037 1.00 59.91 262 CYS A CA 1
ATOM 1950 C C . CYS A 1 262 ? 8.386 7.617 -9.207 1.00 59.91 262 CYS A C 1
ATOM 1952 O O . CYS A 1 262 ? 9.360 7.853 -9.914 1.00 59.91 262 CYS A O 1
ATOM 1954 N N . SER A 1 263 ? 8.227 6.457 -8.584 1.00 64.50 263 SER A N 1
ATOM 1955 C CA . SER A 1 263 ? 9.168 5.339 -8.708 1.00 64.50 263 SER A CA 1
ATOM 1956 C C . SER A 1 263 ? 8.496 4.192 -9.456 1.00 64.50 263 SER A C 1
ATOM 1958 O O . SER A 1 263 ? 7.290 3.982 -9.336 1.00 64.50 263 SER A O 1
ATOM 1960 N N . CYS A 1 264 ? 9.227 3.456 -10.285 1.00 59.28 264 CYS A N 1
ATOM 1961 C CA . CYS A 1 264 ? 8.658 2.372 -11.078 1.00 59.28 264 CYS A CA 1
ATOM 1962 C C . CYS A 1 264 ? 9.640 1.215 -11.270 1.00 59.28 264 CYS A C 1
ATOM 1964 O O . CYS A 1 264 ? 10.854 1.355 -11.138 1.00 59.28 264 CYS A O 1
ATOM 1966 N N . LEU A 1 265 ? 9.090 0.041 -11.581 1.00 50.09 265 LEU A N 1
ATOM 1967 C CA . LEU A 1 265 ? 9.881 -1.163 -11.836 1.00 50.09 265 LEU A CA 1
ATOM 1968 C C . LEU A 1 265 ? 10.351 -1.296 -13.299 1.00 50.09 265 LEU A C 1
ATOM 1970 O O . LEU A 1 265 ? 11.290 -2.030 -13.594 1.00 50.09 265 LEU A O 1
ATOM 1974 N N . SER A 1 266 ? 9.687 -0.635 -14.248 1.00 51.31 266 SER A N 1
ATOM 1975 C CA . SER A 1 266 ? 10.033 -0.771 -15.667 1.00 51.31 266 SER A CA 1
ATOM 1976 C C . SER A 1 266 ? 11.361 -0.076 -15.985 1.00 51.31 266 SER A C 1
ATOM 1978 O O . SER A 1 266 ? 11.583 1.015 -15.458 1.00 51.31 266 SER A O 1
ATOM 1980 N N . PRO A 1 267 ? 12.198 -0.630 -16.890 1.00 41.47 267 PRO A N 1
ATOM 1981 C CA . PRO A 1 267 ? 13.377 0.079 -17.380 1.00 41.47 267 PRO A CA 1
ATOM 1982 C C . PRO A 1 267 ? 12.954 1.452 -17.896 1.00 41.47 267 PRO A C 1
ATOM 1984 O O . PRO A 1 267 ? 11.850 1.568 -18.440 1.00 41.47 267 PRO A O 1
ATOM 1987 N N . MET A 1 268 ? 13.817 2.460 -17.696 1.00 41.78 268 MET A N 1
ATOM 1988 C CA . MET A 1 268 ? 13.592 3.842 -18.136 1.00 41.78 268 MET A CA 1
ATOM 1989 C C . MET A 1 268 ? 12.788 3.851 -19.441 1.00 41.78 268 MET A C 1
ATOM 1991 O O . MET A 1 268 ? 13.208 3.169 -20.388 1.00 41.78 268 MET A O 1
ATOM 1995 N N . PRO A 1 269 ? 11.665 4.592 -19.547 1.00 39.78 269 PRO A N 1
ATOM 1996 C CA . PRO A 1 269 ? 11.139 4.877 -20.866 1.00 39.78 269 PRO A CA 1
ATOM 1997 C C . PRO A 1 269 ? 12.312 5.487 -21.624 1.00 39.78 269 PRO A C 1
ATOM 1999 O O . PRO A 1 269 ? 12.860 6.504 -21.195 1.00 39.78 269 PRO A O 1
ATOM 2002 N N . ARG A 1 270 ? 12.774 4.811 -22.685 1.00 36.00 270 ARG A N 1
ATOM 2003 C CA . ARG A 1 270 ? 13.708 5.437 -23.612 1.00 36.00 270 ARG A CA 1
ATOM 2004 C C . ARG A 1 270 ? 12.994 6.713 -24.017 1.00 36.00 270 ARG A C 1
ATOM 2006 O O . ARG A 1 270 ? 11.961 6.642 -24.680 1.00 36.00 270 ARG A O 1
ATOM 2013 N N . LEU A 1 271 ? 13.495 7.851 -23.546 1.00 34.94 271 LEU A N 1
ATOM 2014 C CA . LEU A 1 271 ? 13.274 9.113 -24.218 1.00 34.94 271 LEU A CA 1
ATOM 2015 C C . LEU A 1 271 ? 13.845 8.849 -25.607 1.00 34.94 271 LEU A C 1
ATOM 2017 O O . LEU A 1 271 ? 15.060 8.825 -25.794 1.00 34.94 271 LEU A O 1
ATOM 2021 N N . ALA A 1 272 ? 12.968 8.437 -26.522 1.00 26.23 272 ALA A N 1
ATOM 2022 C CA . ALA A 1 272 ? 13.308 8.409 -27.923 1.00 26.23 272 ALA A CA 1
ATOM 2023 C C . ALA A 1 272 ? 13.744 9.843 -28.268 1.00 26.23 272 ALA A C 1
ATOM 2025 O O . ALA A 1 272 ? 13.103 10.777 -27.771 1.00 26.23 272 ALA A O 1
ATOM 2026 N N . PRO A 1 273 ? 14.864 10.005 -28.990 1.00 35.53 273 PRO A N 1
ATOM 2027 C CA . PRO A 1 273 ? 15.359 11.320 -29.375 1.00 35.53 273 PRO A CA 1
ATOM 2028 C C . PRO A 1 273 ? 14.314 12.115 -30.162 1.00 35.53 273 PRO A C 1
ATOM 2030 O O . PRO A 1 273 ? 13.492 11.481 -30.866 1.00 35.53 273 PRO A O 1
#

Organism: Aegilops tauschii subsp. strangulata (NCBI:txid200361)

InterPro domains:
  IPR011600 Peptidase C14, caspase domain [PF00656] (64-257)
  IPR050452 Metacaspase [PTHR48104] (62-263)

Radius of gyration: 21.8 Å; Cα contacts (8 Å, |Δi|>4): 565; chains: 1; bounding box: 42×84×58 Å